Protein AF-M0PFP0-F1 (afdb_monomer_lite)

pLDDT: mean 84.19, std 12.71, range [34.53, 98.38]

Foldseek 3Di:
DDPLVQLLVQLQQPQDADPVFRHHFPDGSVQWDDPDPFKTWDWGAGPPPRFIWIWIWGDDPQKIKIWTHTPDDDPPDDIDIDMDGSLVSCCVRQPLNLVVVLLVVLVVLLVQLVVLLVQLVVLLVCCQPPNDDPCNVVSVVSNFVSLLSNLVSLVVSVVSCVVSVVNFDCDDQLVVLVVQLVLLSLQSPLQNLQCVVVVTAPWDWDWDQDPVPRDTRTATKGFLVVSQPADQPCVPDPPVHGNDHSCRRPVPPPDGMDGSSVSSVSNSVSSVSSSVSRVVVCCVPPVVSVVVSVVSNCPPPDD

Sequence (303 aa):
MDVELERLIDGLLTDIACPNCGNEFVIRANRLSKEDDNLYTTPHSCPGCEAEYEITVENDGQFVSYEANRFDEDEDHPSMFSSARKESLHRQTHPIRELVEGFAELNAALDILQENRERIHDACDIFRDEGLDDQGAEFDRRVNTDVHNYLASAYTFNQILQTIEPNIPTDGPVEEAKEEFEDEERVIMGLRVYAQHNLSLPFGYAQFIDENTARREMTLSVDLEEVNVIESDIDTYGPDGYREGADHHYEKVEGDTINIERRINLHYEAAKELVDAIGEHAEAEHGNELEDYRESVTYDTER

Radius of gyration: 28.26 Å; chains: 1; bounding box: 74×52×78 Å

Organism: NCBI:txid1230454

Structure (mmCIF, N/CA/C/O backbone):
data_AF-M0PFP0-F1
#
_entry.id   AF-M0PFP0-F1
#
loop_
_atom_site.group_PDB
_atom_site.id
_atom_site.type_symbol
_atom_site.label_atom_id
_atom_site.label_alt_id
_atom_site.label_comp_id
_atom_site.label_asym_id
_atom_site.label_entity_id
_atom_site.label_seq_id
_atom_site.pdbx_PDB_ins_code
_atom_site.Cartn_x
_atom_site.Cartn_y
_atom_site.Cartn_z
_atom_site.occupancy
_atom_site.B_iso_or_equiv
_atom_site.auth_seq_id
_atom_site.auth_comp_id
_atom_site.auth_asym_id
_atom_site.auth_atom_id
_atom_site.pdbx_PDB_model_num
ATOM 1 N N . MET A 1 1 ? -14.364 -6.716 34.298 1.00 84.38 1 MET A N 1
ATOM 2 C CA . MET A 1 1 ? -14.421 -6.914 32.844 1.00 84.38 1 MET A CA 1
ATOM 3 C C . MET A 1 1 ? -13.014 -7.304 32.430 1.00 84.38 1 MET A C 1
ATOM 5 O O . MET A 1 1 ? -12.089 -6.858 33.102 1.00 84.38 1 MET A O 1
ATOM 9 N N . ASP A 1 2 ? -12.836 -8.229 31.492 1.00 87.50 2 ASP A N 1
ATOM 10 C CA . ASP A 1 2 ? -11.500 -8.462 30.931 1.00 87.50 2 ASP A CA 1
ATOM 11 C C . ASP A 1 2 ? -11.198 -7.414 29.847 1.00 87.50 2 ASP A C 1
ATOM 13 O O . ASP A 1 2 ? -12.091 -6.696 29.397 1.00 87.50 2 ASP A O 1
ATOM 17 N N . VAL A 1 3 ? -9.919 -7.291 29.485 1.00 87.38 3 VAL A N 1
ATOM 18 C CA . VAL A 1 3 ? -9.422 -6.258 28.558 1.00 87.38 3 VAL A CA 1
ATOM 19 C C . VAL A 1 3 ? -10.038 -6.410 27.165 1.00 87.38 3 VAL A C 1
ATOM 21 O O . VAL A 1 3 ? -10.295 -5.420 26.484 1.00 87.38 3 VAL A O 1
ATOM 24 N N . GLU A 1 4 ? -10.296 -7.648 26.749 1.00 86.56 4 GLU A N 1
ATOM 25 C CA . GLU A 1 4 ? -10.906 -7.961 25.462 1.00 86.56 4 GLU A CA 1
ATOM 26 C C . GLU A 1 4 ? -12.345 -7.442 25.406 1.00 86.56 4 GLU A C 1
ATOM 28 O O . GLU A 1 4 ? -12.694 -6.685 24.503 1.00 86.56 4 GLU A O 1
ATOM 33 N N . LEU A 1 5 ? -13.162 -7.771 26.406 1.00 88.44 5 LEU A N 1
ATOM 34 C CA . LEU A 1 5 ? -14.539 -7.307 26.497 1.00 88.44 5 LEU A CA 1
ATOM 35 C C . LEU A 1 5 ? -14.621 -5.783 26.656 1.00 88.44 5 LEU A C 1
ATOM 37 O O . LEU A 1 5 ? -15.493 -5.171 26.045 1.00 88.44 5 LEU A O 1
ATOM 41 N N . GLU A 1 6 ? -13.705 -5.160 27.408 1.00 91.50 6 GLU A N 1
ATOM 42 C CA . GLU A 1 6 ? -13.601 -3.693 27.479 1.00 91.50 6 GLU A CA 1
ATOM 43 C C . GLU A 1 6 ? -13.393 -3.081 26.087 1.00 91.50 6 GLU A C 1
ATOM 45 O O . GLU A 1 6 ? -14.136 -2.181 25.698 1.00 91.50 6 GLU A O 1
ATOM 50 N N . ARG A 1 7 ? -12.454 -3.623 25.302 1.00 90.75 7 ARG A N 1
ATOM 51 C CA . ARG A 1 7 ? -12.160 -3.174 23.932 1.00 90.75 7 ARG A CA 1
ATOM 52 C C . ARG A 1 7 ? -13.362 -3.329 22.996 1.00 90.75 7 ARG A C 1
ATOM 54 O O . ARG A 1 7 ? -13.668 -2.411 22.238 1.00 90.75 7 ARG A O 1
ATOM 61 N N . LEU A 1 8 ? -14.057 -4.468 23.046 1.00 91.50 8 LEU A N 1
ATOM 62 C CA . LEU A 1 8 ? -15.239 -4.705 22.207 1.00 91.50 8 LEU A CA 1
ATOM 63 C C . LEU A 1 8 ? -16.380 -3.747 22.554 1.00 91.50 8 LEU A C 1
ATOM 65 O O . LEU A 1 8 ? -17.055 -3.248 21.656 1.00 91.50 8 LEU A O 1
ATOM 69 N N . ILE A 1 9 ? -16.590 -3.483 23.845 1.00 92.75 9 ILE A N 1
ATOM 70 C CA . ILE A 1 9 ? -17.614 -2.544 24.303 1.00 92.75 9 ILE A CA 1
ATOM 71 C C . ILE A 1 9 ? -17.248 -1.116 23.900 1.00 92.75 9 ILE A C 1
ATOM 73 O O . ILE A 1 9 ? -18.111 -0.413 23.390 1.00 92.75 9 ILE A O 1
ATOM 77 N N . ASP A 1 10 ? -15.992 -0.692 24.054 1.00 92.44 10 ASP A N 1
ATOM 78 C CA . ASP A 1 10 ? -15.549 0.624 23.576 1.00 92.44 10 ASP A CA 1
ATOM 79 C C . ASP A 1 10 ? -15.763 0.771 22.059 1.00 92.44 10 ASP A C 1
ATOM 81 O O . ASP A 1 10 ? -16.282 1.792 21.607 1.00 92.44 10 ASP A O 1
ATOM 85 N N . GLY A 1 11 ? -15.468 -0.269 21.272 1.00 90.19 11 GLY A N 1
ATOM 86 C CA . GLY A 1 11 ? -15.764 -0.291 19.836 1.00 90.19 11 GLY A CA 1
ATOM 87 C C . GLY A 1 11 ? -17.254 -0.196 19.516 1.00 90.19 11 GLY A C 1
ATOM 88 O O . GLY A 1 11 ? -17.653 0.572 18.647 1.00 90.19 11 GLY A O 1
ATOM 89 N N . LEU A 1 12 ? -18.094 -0.936 20.243 1.00 92.19 12 LEU A N 1
ATOM 90 C CA . LEU A 1 12 ? -19.549 -0.863 20.097 1.00 92.19 12 LEU A CA 1
ATOM 91 C C . LEU A 1 12 ? -20.090 0.530 20.452 1.00 92.19 12 LEU A C 1
ATOM 93 O O . LEU A 1 12 ? -21.086 0.967 19.874 1.00 92.19 12 LEU A O 1
ATOM 97 N N . LEU A 1 13 ? -19.450 1.194 21.418 1.00 90.50 13 LEU A N 1
ATOM 98 C CA . LEU A 1 13 ? -19.845 2.501 21.928 1.00 90.50 13 LEU A CA 1
ATOM 99 C C . LEU A 1 13 ? -19.200 3.687 21.191 1.00 90.50 13 LEU A C 1
ATOM 101 O O . LEU A 1 13 ? -19.426 4.839 21.567 1.00 90.50 13 LEU A O 1
ATOM 105 N N . THR A 1 14 ? -18.422 3.418 20.143 1.00 88.56 14 THR A N 1
ATOM 106 C CA . THR A 1 14 ? -17.780 4.447 19.319 1.00 88.56 14 THR A CA 1
ATOM 107 C C . THR A 1 14 ? -18.818 5.181 18.461 1.00 88.56 14 THR A C 1
ATOM 109 O O . THR A 1 14 ? -19.788 4.584 17.994 1.00 88.56 14 THR A O 1
ATOM 112 N N . ASP A 1 15 ? -18.630 6.492 18.278 1.00 84.00 15 ASP A N 1
ATOM 113 C CA . ASP A 1 15 ? -19.472 7.379 17.456 1.00 84.00 15 ASP A CA 1
ATOM 114 C C . ASP A 1 15 ? -20.965 7.418 17.836 1.00 84.00 15 ASP A C 1
ATOM 116 O O . ASP A 1 15 ? -21.837 7.776 17.036 1.00 84.00 15 ASP A O 1
ATOM 120 N N . ILE A 1 16 ? -21.293 7.078 19.082 1.00 87.56 16 ILE A N 1
ATOM 121 C CA . ILE A 1 16 ? -22.653 7.218 19.592 1.00 87.56 16 ILE A CA 1
ATOM 122 C C . ILE A 1 16 ? -22.991 8.704 19.742 1.00 87.56 16 ILE A C 1
ATOM 124 O O . ILE A 1 16 ? -22.219 9.470 20.309 1.00 87.56 16 ILE A O 1
ATOM 128 N N . ALA A 1 17 ? -24.186 9.118 19.316 1.00 88.19 17 ALA A N 1
ATOM 129 C CA . ALA A 1 17 ? -24.659 10.494 19.453 1.00 88.19 17 ALA A CA 1
ATOM 130 C C . ALA A 1 17 ? -26.011 10.583 20.168 1.00 88.19 17 ALA A C 1
ATOM 132 O O . ALA A 1 17 ? -26.906 9.767 19.958 1.00 88.19 17 ALA A O 1
ATOM 133 N N . CYS A 1 18 ? -26.186 11.630 20.973 1.00 86.44 18 CYS A N 1
ATOM 134 C CA . CYS A 1 18 ? -27.428 11.910 21.675 1.00 86.44 18 CYS A CA 1
ATOM 135 C C . CYS A 1 18 ? -28.585 12.132 20.686 1.00 86.44 18 CYS A C 1
ATOM 137 O O . CYS A 1 18 ? -28.511 13.065 19.883 1.00 86.44 18 CYS A O 1
ATOM 139 N N . PRO A 1 19 ? -29.710 11.407 20.789 1.00 81.75 19 PRO A N 1
ATOM 140 C CA . PRO A 1 19 ? -30.841 11.570 19.879 1.00 81.75 19 PRO A CA 1
ATOM 141 C C . PRO A 1 19 ? -31.535 12.926 20.048 1.00 81.75 19 PRO A C 1
ATOM 143 O O . PRO A 1 19 ? -32.202 13.398 19.132 1.00 81.75 19 PRO A O 1
ATOM 146 N N . ASN A 1 20 ? -31.376 13.571 21.209 1.00 82.88 20 ASN A N 1
ATOM 147 C CA . ASN A 1 20 ? -32.016 14.849 21.506 1.00 82.88 20 ASN A CA 1
ATOM 148 C C . ASN A 1 20 ? -31.265 16.055 20.912 1.00 82.88 20 ASN A C 1
ATOM 150 O O . ASN A 1 20 ? -31.892 16.997 20.435 1.00 82.88 20 ASN A O 1
ATOM 154 N N . CYS A 1 21 ? -29.928 16.062 20.954 1.00 86.88 21 CYS A N 1
ATOM 155 C CA . CYS A 1 21 ? -29.132 17.226 20.536 1.00 86.88 21 CYS A CA 1
ATOM 156 C C . CYS A 1 21 ? -28.018 16.930 19.525 1.00 86.88 21 CYS A C 1
ATOM 158 O O . CYS A 1 21 ? -27.358 17.864 19.079 1.00 86.88 21 CYS A O 1
ATOM 160 N N . GLY A 1 22 ? -27.798 15.664 19.164 1.00 85.75 22 GLY A N 1
ATOM 161 C CA . GLY A 1 22 ? -26.772 15.242 18.209 1.00 85.75 22 GLY A CA 1
ATOM 162 C C . GLY A 1 22 ? -25.335 15.296 18.732 1.00 85.75 22 GLY A C 1
ATOM 163 O O . GLY A 1 22 ? -24.424 14.958 17.987 1.00 85.75 22 GLY A O 1
ATOM 164 N N . ASN A 1 23 ? -25.110 15.703 19.987 1.00 88.94 23 ASN A N 1
ATOM 165 C CA . ASN A 1 23 ? -23.770 15.676 20.574 1.00 88.94 23 ASN A CA 1
ATOM 166 C C . ASN A 1 23 ? -23.319 14.243 20.855 1.00 88.94 23 ASN A C 1
ATOM 168 O O . ASN A 1 23 ? -24.093 13.437 21.368 1.00 88.94 23 ASN A O 1
ATOM 172 N N . GLU A 1 24 ? -22.047 13.977 20.585 1.00 88.31 24 GLU A N 1
ATOM 173 C CA . GLU A 1 24 ? -21.404 12.686 20.810 1.00 88.31 24 GLU A CA 1
ATOM 174 C C . GLU A 1 24 ? -21.426 12.271 22.294 1.00 88.31 24 GLU A C 1
ATOM 176 O O . GLU A 1 24 ? -21.224 13.085 23.205 1.00 88.31 24 GLU A O 1
ATOM 181 N N . PHE A 1 25 ? -21.689 10.990 22.534 1.00 85.69 25 PHE A N 1
ATOM 182 C CA . PHE A 1 25 ? -21.619 10.327 23.827 1.00 85.69 25 PHE A CA 1
ATOM 183 C C . PHE A 1 25 ? -20.242 9.701 23.998 1.00 85.69 25 PHE A C 1
ATOM 185 O O . PHE A 1 25 ? -19.930 8.669 23.419 1.00 85.69 25 PHE A O 1
ATOM 192 N N . VAL A 1 26 ? -19.430 10.295 24.869 1.00 83.62 26 VAL A N 1
ATOM 193 C CA . VAL A 1 26 ? -18.132 9.721 25.236 1.00 83.62 26 VAL A CA 1
ATOM 194 C C . VAL A 1 26 ? -18.326 8.793 26.434 1.00 83.62 26 VAL A C 1
ATOM 196 O O . VAL A 1 26 ? -18.147 9.186 27.596 1.00 83.62 26 VAL A O 1
ATOM 199 N N . ILE A 1 27 ? -18.730 7.558 26.149 1.00 86.69 27 ILE A N 1
ATOM 200 C CA . ILE A 1 27 ? -18.875 6.480 27.133 1.00 86.69 27 ILE A CA 1
ATOM 201 C C . ILE A 1 27 ? -17.658 5.561 27.009 1.00 86.69 27 ILE A C 1
ATOM 203 O O . ILE A 1 27 ? -17.186 5.297 25.913 1.00 86.69 27 ILE A O 1
ATOM 207 N N . ARG A 1 28 ? -17.118 5.111 28.146 1.00 87.56 28 ARG A N 1
ATOM 208 C CA . ARG A 1 28 ? -15.991 4.169 28.189 1.00 87.56 28 ARG A CA 1
ATOM 209 C C . ARG A 1 28 ? -16.398 2.922 28.953 1.00 87.56 28 ARG A C 1
ATOM 211 O O . ARG A 1 28 ? -16.992 3.051 30.027 1.00 87.56 28 ARG A O 1
ATOM 218 N N . ALA A 1 29 ? -16.023 1.752 28.454 1.00 89.50 29 ALA A N 1
ATOM 219 C CA . ALA A 1 29 ? -16.340 0.452 29.028 1.00 89.50 29 ALA A CA 1
ATOM 220 C C . ALA A 1 29 ? -15.889 0.345 30.491 1.00 89.50 29 ALA A C 1
ATOM 222 O O . ALA A 1 29 ? -16.628 -0.142 31.343 1.00 89.50 29 ALA A O 1
ATOM 223 N N . ASN A 1 30 ? -14.730 0.921 30.825 1.00 89.00 30 ASN A N 1
ATOM 224 C CA . ASN A 1 30 ? -14.197 0.931 32.191 1.00 89.00 30 ASN A CA 1
ATOM 225 C C . ASN A 1 30 ? -15.016 1.752 33.210 1.00 89.00 30 ASN A C 1
ATOM 227 O O . ASN A 1 30 ? -14.731 1.704 34.408 1.00 89.00 30 ASN A O 1
ATOM 231 N N . ARG A 1 31 ? -16.016 2.523 32.759 1.00 90.06 31 ARG A N 1
ATOM 232 C CA . ARG A 1 31 ? -16.976 3.234 33.621 1.00 90.06 31 ARG A CA 1
ATOM 233 C C . ARG A 1 31 ? -18.255 2.439 33.864 1.00 90.06 31 ARG A C 1
ATOM 235 O O . ARG A 1 31 ? -19.106 2.899 34.629 1.00 90.06 31 ARG A O 1
ATOM 242 N N . LEU A 1 32 ? -18.408 1.290 33.211 1.00 91.81 32 LEU A N 1
ATOM 243 C CA . LEU A 1 32 ? -19.542 0.408 33.419 1.00 91.81 32 LEU A CA 1
ATOM 244 C C . LEU A 1 32 ? -19.363 -0.393 34.712 1.00 91.81 32 LEU A C 1
ATOM 246 O O . LEU A 1 32 ? -18.306 -0.962 34.989 1.00 91.81 32 LEU A O 1
ATOM 250 N N . SER A 1 33 ? -20.426 -0.445 35.503 1.00 92.69 33 SER A N 1
ATOM 251 C CA . SER A 1 33 ? -20.533 -1.278 36.695 1.00 92.69 33 SER A CA 1
ATOM 252 C C . SER A 1 33 ? -21.128 -2.624 36.307 1.00 92.69 33 SER A C 1
ATOM 254 O O . SER A 1 33 ? -22.055 -2.685 35.507 1.00 92.69 33 SER A O 1
ATOM 256 N N . LYS A 1 34 ? -20.578 -3.721 36.838 1.00 93.00 34 LYS A N 1
ATOM 257 C CA . LYS A 1 34 ? -21.131 -5.062 36.609 1.00 93.00 34 LYS A CA 1
ATOM 258 C C . LYS A 1 34 ? -22.348 -5.263 37.514 1.00 93.00 34 LYS A C 1
ATOM 260 O O . LYS A 1 34 ? -22.179 -5.282 38.732 1.00 93.00 34 LYS A O 1
ATOM 265 N N . GLU A 1 35 ? -23.516 -5.466 36.916 1.00 91.12 35 GLU A N 1
ATOM 266 C CA . GLU A 1 35 ? -24.768 -5.760 37.626 1.00 91.12 35 GLU A CA 1
ATOM 267 C C . GLU A 1 35 ? -25.054 -7.271 37.657 1.00 91.12 35 GLU A C 1
ATOM 269 O O . GLU A 1 35 ? -25.430 -7.810 38.697 1.00 91.12 35 GLU A O 1
ATOM 274 N N . ASP A 1 36 ? -24.794 -7.976 36.548 1.00 90.19 36 ASP A N 1
ATOM 275 C CA . ASP A 1 36 ? -24.920 -9.439 36.428 1.00 90.19 36 ASP A CA 1
ATOM 276 C C . ASP A 1 36 ? -23.773 -10.021 35.576 1.00 90.19 36 ASP A C 1
ATOM 278 O O . ASP A 1 36 ? -22.930 -9.286 35.057 1.00 90.19 36 ASP A O 1
ATOM 282 N N . ASP A 1 37 ? -23.700 -11.346 35.433 1.00 83.56 37 ASP A N 1
ATOM 283 C CA . ASP A 1 37 ? -22.616 -12.057 34.750 1.00 83.56 37 ASP A CA 1
ATOM 284 C C . ASP A 1 37 ? -22.370 -11.600 33.311 1.00 83.56 37 ASP A C 1
ATOM 286 O O . ASP A 1 37 ? -21.216 -11.612 32.884 1.00 83.56 37 ASP A O 1
ATOM 290 N N . ASN A 1 38 ? -23.396 -11.073 32.642 1.00 90.38 38 ASN A N 1
ATOM 291 C CA . ASN A 1 38 ? -23.324 -10.542 31.282 1.00 90.38 38 ASN A CA 1
ATOM 292 C C . ASN A 1 38 ? -23.940 -9.141 31.136 1.00 90.38 38 ASN A C 1
ATOM 294 O O . ASN A 1 38 ? -24.179 -8.711 30.011 1.00 90.38 38 ASN A O 1
ATOM 298 N N . LEU A 1 39 ? -24.222 -8.448 32.244 1.00 93.00 39 LEU A N 1
ATOM 299 C CA . LEU A 1 39 ? -24.937 -7.172 32.242 1.00 93.00 39 LEU A CA 1
ATOM 300 C C . LEU A 1 39 ? -24.110 -6.094 32.935 1.00 93.00 39 LEU A C 1
ATOM 302 O O . LEU A 1 39 ? -23.713 -6.245 34.097 1.00 93.00 39 LEU A O 1
ATOM 306 N N . TYR A 1 40 ? -23.893 -4.992 32.228 1.00 94.69 40 TYR A N 1
ATOM 307 C CA . TYR A 1 40 ? -23.131 -3.856 32.718 1.00 94.69 40 TYR A CA 1
ATOM 308 C C . TYR A 1 40 ? -23.911 -2.562 32.541 1.00 94.69 40 TYR A C 1
ATOM 310 O O . TYR A 1 40 ? -24.557 -2.375 31.515 1.00 94.69 40 TYR A O 1
ATOM 318 N N . THR A 1 41 ? -23.837 -1.656 33.512 1.00 93.38 41 THR A N 1
ATOM 319 C CA . THR A 1 41 ? -24.598 -0.403 33.468 1.00 93.38 41 THR A CA 1
ATOM 320 C C . THR A 1 41 ? -23.766 0.805 33.877 1.00 93.38 41 THR A C 1
ATOM 322 O O . THR A 1 41 ? -22.798 0.702 34.635 1.00 93.38 41 THR A O 1
ATOM 325 N N . THR A 1 42 ? -24.114 1.988 33.375 1.00 93.00 42 THR A N 1
ATOM 326 C CA . THR A 1 42 ? -23.592 3.249 33.912 1.00 93.00 42 THR A CA 1
ATOM 327 C C . THR A 1 42 ? -24.575 4.392 33.677 1.00 93.00 42 THR A C 1
ATOM 329 O O . THR A 1 42 ? -25.150 4.486 32.589 1.00 93.00 42 THR A O 1
ATOM 332 N N . PRO A 1 43 ? -24.773 5.293 34.654 1.00 91.44 43 PRO A N 1
ATOM 333 C CA . PRO A 1 43 ? -25.475 6.539 34.400 1.00 91.44 43 PRO A CA 1
ATOM 334 C C . PRO A 1 43 ? -24.594 7.473 33.555 1.00 91.44 43 PRO A C 1
ATOM 336 O O . PRO A 1 43 ? -23.401 7.649 33.815 1.00 91.44 43 PRO A O 1
ATOM 339 N N . HIS A 1 44 ? -25.189 8.117 32.559 1.00 89.12 44 HIS A N 1
ATOM 340 C CA . HIS A 1 44 ? -24.525 9.044 31.653 1.00 89.12 44 HIS A CA 1
ATOM 341 C C . HIS A 1 44 ? -25.383 10.291 31.435 1.00 89.12 44 HIS A C 1
ATOM 343 O O . HIS A 1 44 ? -26.540 10.198 31.043 1.00 89.12 44 HIS A O 1
ATOM 349 N N . SER A 1 45 ? -24.812 11.475 31.655 1.00 89.12 45 SER A N 1
ATOM 350 C CA . SER A 1 45 ? -25.476 12.743 31.336 1.00 89.12 45 SER A CA 1
ATOM 351 C C . SER A 1 45 ? -24.926 13.297 30.026 1.00 89.12 45 SER A C 1
ATOM 353 O O . SER A 1 45 ? -23.710 13.410 29.852 1.00 89.12 45 SER A O 1
ATOM 355 N N . CYS A 1 46 ? -25.823 13.637 29.100 1.00 87.69 46 CYS A N 1
ATOM 356 C CA . CYS A 1 46 ? -25.451 14.209 27.816 1.00 87.69 46 CYS A CA 1
ATOM 357 C C . CYS A 1 46 ? -24.768 15.574 28.012 1.00 87.69 46 CYS A C 1
ATOM 359 O O . CYS A 1 46 ? -25.395 16.494 28.542 1.00 87.69 46 CYS A O 1
ATOM 361 N N . PRO A 1 47 ? -23.553 15.793 27.479 1.00 87.94 47 PRO A N 1
ATOM 362 C CA . PRO A 1 47 ? -22.845 17.064 27.649 1.00 87.94 47 PRO A CA 1
ATOM 363 C C . PRO A 1 47 ? -23.513 18.250 26.931 1.00 87.94 47 PRO A C 1
ATOM 365 O O . PRO A 1 47 ? -23.184 19.398 27.211 1.00 87.94 47 PRO A O 1
ATOM 368 N N . GLY A 1 48 ? -24.415 17.996 25.975 1.00 88.31 48 GLY A N 1
ATOM 369 C CA . GLY A 1 48 ? -25.093 19.040 25.200 1.00 88.31 48 GLY A CA 1
ATOM 370 C C . GLY A 1 48 ? -26.443 19.486 25.743 1.00 88.31 48 GLY A C 1
ATOM 371 O O . GLY A 1 48 ? -26.772 20.665 25.663 1.00 88.31 48 GLY A O 1
ATOM 372 N N . CYS A 1 49 ? -27.248 18.542 26.230 1.00 88.06 49 CYS A N 1
ATOM 373 C CA . CYS A 1 49 ? -28.620 18.813 26.665 1.00 88.06 49 CYS A CA 1
ATOM 374 C C . CYS A 1 49 ? -28.899 18.412 28.114 1.00 88.06 49 CYS A C 1
ATOM 376 O O . CYS A 1 49 ? -30.046 18.509 28.537 1.00 88.06 49 CYS A O 1
ATOM 378 N N . GLU A 1 50 ? -27.880 17.939 28.841 1.00 87.38 50 GLU A N 1
ATOM 379 C CA . GLU A 1 50 ? -27.936 17.498 30.244 1.00 87.38 50 GLU A CA 1
ATOM 380 C C . GLU A 1 50 ? -28.902 16.334 30.520 1.00 87.38 50 GLU A C 1
ATOM 382 O O . GLU A 1 50 ? -28.981 15.864 31.650 1.00 87.38 50 GLU A O 1
ATOM 387 N N . ALA A 1 51 ? -29.588 15.812 29.495 1.00 85.62 51 ALA A N 1
ATOM 388 C CA . ALA A 1 51 ? -30.456 14.650 29.617 1.00 85.62 51 ALA A CA 1
ATOM 389 C C . ALA A 1 51 ? -29.676 13.448 30.165 1.00 85.62 51 ALA A C 1
ATOM 391 O O . ALA A 1 51 ? -28.581 13.140 29.683 1.00 85.62 51 ALA A O 1
ATOM 392 N N . GLU A 1 52 ? -30.255 12.785 31.160 1.00 89.00 52 GLU A N 1
ATOM 393 C CA . GLU A 1 52 ? -29.649 11.649 31.845 1.00 89.00 52 GLU A CA 1
ATOM 394 C C . GLU A 1 52 ? -30.140 10.326 31.242 1.00 89.00 52 GLU A C 1
ATOM 396 O O . GLU A 1 52 ? -31.337 10.130 31.022 1.00 89.00 52 GLU A O 1
ATOM 401 N N . TYR A 1 53 ? -29.203 9.415 30.999 1.00 88.12 53 TYR A N 1
ATOM 402 C CA . TYR A 1 53 ? -29.416 8.090 30.429 1.00 88.12 53 TYR A CA 1
ATOM 403 C C . TYR A 1 53 ? -28.785 7.025 31.325 1.00 88.12 53 TYR A C 1
ATOM 405 O O . TYR A 1 53 ? -27.684 7.210 31.837 1.00 88.12 53 TYR A O 1
ATOM 413 N N . GLU A 1 54 ? -29.448 5.891 31.476 1.00 90.81 54 GLU A N 1
ATOM 414 C CA . GLU A 1 54 ? -28.856 4.632 31.889 1.00 90.81 54 GLU A CA 1
ATOM 415 C C . GLU A 1 54 ? -28.358 3.911 30.639 1.00 90.81 54 GLU A C 1
ATOM 417 O O . GLU A 1 54 ? -29.136 3.544 29.759 1.00 90.81 54 GLU A O 1
ATOM 422 N N . ILE A 1 55 ? -27.042 3.757 30.536 1.00 90.75 55 ILE A N 1
ATOM 423 C CA . ILE A 1 55 ? -26.428 2.950 29.489 1.00 90.75 55 ILE A CA 1
ATOM 424 C C . ILE A 1 55 ? -26.344 1.531 30.015 1.00 90.75 55 ILE A C 1
ATOM 426 O O . ILE A 1 55 ? -25.692 1.297 31.031 1.00 90.75 55 ILE A O 1
ATOM 430 N N . THR A 1 56 ? -26.962 0.602 29.307 1.00 92.81 56 THR A N 1
ATOM 431 C CA . THR A 1 56 ? -26.939 -0.826 29.591 1.00 92.81 56 THR A CA 1
ATOM 432 C C . THR A 1 56 ? -26.170 -1.524 28.485 1.00 92.81 56 THR A C 1
ATOM 434 O O . THR A 1 56 ? -26.393 -1.256 27.311 1.00 92.81 56 THR A O 1
ATOM 437 N N . VAL A 1 57 ? -25.253 -2.414 28.846 1.00 93.69 57 VAL A N 1
ATOM 438 C CA . VAL A 1 57 ? -24.484 -3.233 27.913 1.00 93.69 57 VAL A CA 1
ATOM 439 C C . VAL A 1 57 ? -24.680 -4.696 28.270 1.00 93.69 57 VAL A C 1
ATOM 441 O O . VAL A 1 57 ? -24.404 -5.112 29.397 1.00 93.69 57 VAL A O 1
ATOM 444 N N . GLU A 1 58 ? -25.132 -5.469 27.292 1.00 94.38 58 GLU A N 1
ATOM 445 C CA . GLU A 1 58 ? -25.344 -6.907 27.394 1.00 94.38 58 GLU A CA 1
ATOM 446 C C . GLU A 1 58 ? -24.311 -7.666 26.563 1.00 94.38 58 GLU A C 1
ATOM 448 O O . GLU A 1 58 ? -24.043 -7.345 25.404 1.00 94.38 58 GLU A O 1
ATOM 453 N N . ASN A 1 59 ? -23.727 -8.692 27.176 1.00 91.50 59 ASN A N 1
ATOM 454 C CA . ASN A 1 59 ? -22.727 -9.569 26.584 1.00 91.50 59 ASN A CA 1
ATOM 455 C C . ASN A 1 59 ? -23.312 -10.974 26.363 1.00 91.50 59 ASN A C 1
ATOM 457 O O . ASN A 1 59 ? -23.102 -11.884 27.167 1.00 91.50 59 ASN A O 1
ATOM 461 N N . ASP A 1 60 ? -24.051 -11.161 25.273 1.00 87.06 60 ASP A N 1
ATOM 462 C CA . ASP A 1 60 ? -24.726 -12.424 24.957 1.00 87.06 60 ASP A CA 1
ATOM 463 C C . ASP A 1 60 ? -23.854 -13.343 24.094 1.00 87.06 60 ASP A C 1
ATOM 465 O O . ASP A 1 60 ? -24.100 -13.545 22.903 1.00 87.06 60 ASP A O 1
ATOM 469 N N . GLY A 1 61 ? -22.788 -13.884 24.693 1.00 83.38 61 GLY A N 1
ATOM 470 C CA . GLY A 1 61 ? -21.950 -14.923 24.089 1.00 83.38 61 GLY A CA 1
ATOM 471 C C . GLY A 1 61 ? -21.258 -14.484 22.793 1.00 83.38 61 GLY A C 1
ATOM 472 O O . GLY A 1 61 ? -20.095 -14.095 22.833 1.00 83.38 61 GLY A O 1
ATOM 473 N N . GLN A 1 62 ? -21.960 -14.560 21.659 1.00 86.69 62 GLN A N 1
ATOM 474 C CA . GLN A 1 62 ? -21.514 -14.144 20.321 1.00 86.69 62 GLN A CA 1
ATOM 475 C C . GLN A 1 62 ? -21.766 -12.657 20.016 1.00 86.69 62 GLN A C 1
ATOM 477 O O . GLN A 1 62 ? -21.166 -12.114 19.083 1.00 86.69 62 GLN A O 1
ATOM 482 N N . PHE A 1 63 ? -22.640 -11.993 20.773 1.00 90.88 63 PHE A N 1
ATOM 483 C CA . PHE A 1 63 ? -23.028 -10.604 20.541 1.00 90.88 63 PHE A CA 1
ATOM 484 C C . PHE A 1 63 ? -22.688 -9.722 21.736 1.00 90.88 63 PHE A C 1
ATOM 486 O O . PHE A 1 63 ? -22.663 -10.173 22.880 1.00 90.88 63 PHE A O 1
ATOM 493 N N . VAL A 1 64 ? -22.446 -8.447 21.447 1.00 92.94 64 VAL A N 1
ATOM 494 C CA . VAL A 1 64 ? -22.479 -7.379 22.443 1.00 92.94 64 VAL A CA 1
ATOM 495 C C . VAL A 1 64 ? -23.498 -6.361 21.957 1.00 92.94 64 VAL A C 1
ATOM 497 O O . VAL A 1 64 ? -23.483 -5.970 20.785 1.00 92.94 64 VAL A O 1
ATOM 500 N N . SER A 1 65 ? -24.398 -5.959 22.841 1.00 94.00 65 SER A N 1
ATOM 501 C CA . SER A 1 65 ? -25.393 -4.929 22.571 1.00 94.00 65 SER A CA 1
ATOM 502 C C . SER A 1 65 ? -25.361 -3.857 23.637 1.00 94.00 65 SER A C 1
ATOM 504 O O . SER A 1 65 ? -25.052 -4.137 24.792 1.00 94.00 65 SER A O 1
ATOM 506 N N . TYR A 1 66 ? -25.699 -2.635 23.246 1.00 93.25 66 TYR A N 1
ATOM 507 C CA . TYR A 1 66 ? -25.960 -1.561 24.182 1.00 93.25 66 TYR A CA 1
ATOM 508 C C . TYR A 1 66 ? -27.369 -1.022 23.981 1.00 93.25 66 TYR A C 1
ATOM 510 O O . TYR A 1 66 ? -27.891 -1.001 22.864 1.00 93.25 66 TYR A O 1
ATOM 518 N N . GLU A 1 67 ? -27.938 -0.536 25.072 1.00 91.38 67 GLU A N 1
ATOM 519 C CA . GLU A 1 67 ? -29.147 0.262 25.093 1.00 91.38 67 GLU A CA 1
ATOM 520 C C . GLU A 1 67 ? -28.899 1.521 25.932 1.00 91.38 67 GLU A C 1
ATOM 522 O O . GLU A 1 67 ? -28.214 1.465 26.952 1.00 91.38 67 GLU A O 1
ATOM 527 N N . ALA A 1 68 ? -29.411 2.672 25.497 1.00 88.38 68 ALA A N 1
ATOM 528 C CA . ALA A 1 68 ? -29.406 3.898 26.292 1.00 88.38 68 ALA A CA 1
ATOM 529 C C . ALA A 1 68 ? -30.845 4.295 26.630 1.00 88.38 68 ALA A C 1
ATOM 531 O O . ALA A 1 68 ? -31.588 4.781 25.772 1.00 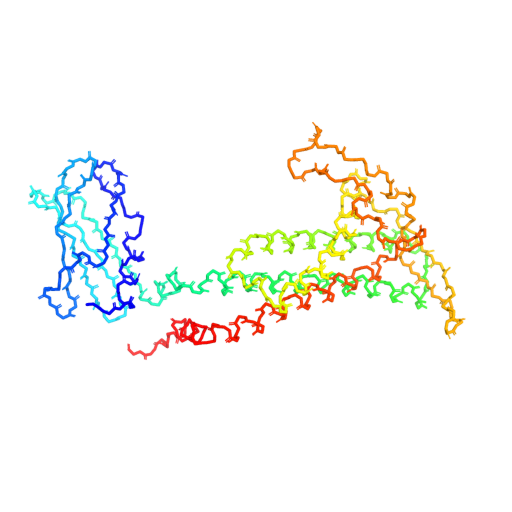88.38 68 ALA A O 1
ATOM 532 N N . ASN A 1 69 ? -31.213 4.113 27.895 1.00 86.00 69 ASN A N 1
ATOM 533 C CA . ASN A 1 69 ? -32.549 4.363 28.418 1.00 86.00 69 ASN A CA 1
ATOM 534 C C . ASN A 1 69 ? -32.566 5.685 29.186 1.00 86.00 69 ASN A C 1
ATOM 536 O O . ASN A 1 69 ? -31.784 5.881 30.105 1.00 86.00 69 ASN A O 1
ATOM 540 N N . ARG A 1 70 ? -33.428 6.633 28.821 1.00 82.06 70 ARG A N 1
ATOM 541 C CA . ARG A 1 70 ? -33.488 7.936 29.504 1.00 82.06 70 ARG A CA 1
ATOM 542 C C . ARG A 1 70 ? -34.158 7.806 30.883 1.00 82.06 70 ARG A C 1
ATOM 544 O O . ARG A 1 70 ? -35.181 7.139 30.987 1.00 82.06 70 ARG A O 1
ATOM 551 N N . PHE A 1 71 ? -33.634 8.483 31.911 1.00 77.31 71 PHE A N 1
ATOM 552 C CA . PHE A 1 71 ? -34.192 8.440 33.278 1.00 77.31 71 PHE A CA 1
ATOM 553 C C . PHE A 1 71 ? -35.521 9.204 33.442 1.00 77.31 71 PHE A C 1
ATOM 555 O O . PHE A 1 71 ? -36.337 8.841 34.288 1.00 77.31 71 PHE A O 1
ATOM 562 N N . ASP A 1 72 ? -35.744 10.253 32.644 1.00 66.50 72 ASP A N 1
ATOM 563 C CA . ASP A 1 72 ? -36.967 11.063 32.679 1.00 66.50 72 ASP A CA 1
ATOM 564 C C . ASP A 1 72 ? -38.000 10.491 31.689 1.00 66.50 72 ASP A C 1
ATOM 566 O O . ASP A 1 72 ? -37.896 10.706 30.480 1.00 66.50 72 ASP A O 1
ATOM 570 N N . GLU A 1 73 ? -38.958 9.726 32.209 1.00 59.78 73 GLU A N 1
ATOM 571 C CA . GLU A 1 73 ? -39.987 8.962 31.485 1.00 59.78 73 GLU A CA 1
ATOM 572 C C . GLU A 1 73 ? -40.836 9.769 30.469 1.00 59.78 73 GLU A C 1
ATOM 574 O O . GLU A 1 73 ? -41.379 10.821 30.800 1.00 59.78 73 GLU A O 1
ATOM 579 N N . ASP A 1 74 ? -41.008 9.204 29.265 1.00 52.09 74 ASP A N 1
ATOM 580 C CA . ASP A 1 74 ? -42.239 9.128 28.447 1.00 52.09 74 ASP A CA 1
ATOM 581 C C . ASP A 1 74 ? -41.973 8.080 27.329 1.00 52.09 74 ASP A C 1
ATOM 583 O O . ASP A 1 74 ? -40.911 8.105 26.703 1.00 52.09 74 ASP A O 1
ATOM 587 N N . GLU A 1 75 ? -42.906 7.144 27.075 1.00 52.16 75 GLU A N 1
ATOM 588 C CA . GLU A 1 75 ? -42.769 5.973 26.159 1.00 52.16 75 GLU A CA 1
ATOM 589 C C . GLU A 1 75 ? -42.450 6.314 24.677 1.00 52.16 75 GLU A C 1
ATOM 591 O O . GLU A 1 75 ? -42.221 5.414 23.872 1.00 52.16 75 GLU A O 1
ATOM 596 N N . ASP A 1 76 ? -42.415 7.597 24.305 1.00 56.16 76 ASP A N 1
ATOM 597 C CA . ASP A 1 76 ? -42.290 8.088 22.922 1.00 56.16 76 ASP A CA 1
ATOM 598 C C . ASP A 1 76 ? -40.884 8.612 22.556 1.00 56.16 76 ASP A C 1
ATOM 600 O O . ASP A 1 76 ? -40.686 9.223 21.498 1.00 56.16 76 ASP A O 1
ATOM 604 N N . HIS A 1 77 ? -39.879 8.404 23.407 1.00 58.38 77 HIS A N 1
ATOM 605 C CA . HIS A 1 77 ? -38.500 8.761 23.075 1.00 58.38 77 HIS A CA 1
ATOM 606 C C . HIS A 1 77 ? -37.784 7.616 22.344 1.00 58.38 77 HIS A C 1
ATOM 608 O O . HIS A 1 77 ? -37.867 6.470 22.781 1.00 58.38 77 HIS A O 1
ATOM 614 N N . PRO A 1 78 ? -37.069 7.892 21.233 1.00 62.88 78 PRO A N 1
ATOM 615 C CA . PRO A 1 78 ? -36.329 6.855 20.525 1.00 62.88 78 PRO A CA 1
ATOM 616 C C . PRO A 1 78 ? -35.246 6.284 21.446 1.00 62.88 78 PRO A C 1
ATOM 618 O O . PRO A 1 78 ? -34.316 7.002 21.822 1.00 62.88 78 PRO A O 1
ATOM 621 N N . SER A 1 79 ? -35.375 5.005 21.809 1.00 67.06 79 SER A N 1
ATOM 622 C CA . SER A 1 79 ? -34.310 4.279 22.492 1.00 67.06 79 SER A CA 1
ATOM 623 C C . SER A 1 79 ? -33.122 4.140 21.546 1.00 67.06 79 SER A C 1
ATOM 625 O O . SER A 1 79 ? -33.271 3.912 20.340 1.00 67.06 79 SER A O 1
ATOM 627 N N . MET A 1 80 ? -31.921 4.342 22.082 1.00 81.81 80 MET A N 1
ATOM 628 C CA . MET A 1 80 ? -30.704 4.086 21.325 1.00 81.81 80 MET A CA 1
ATOM 629 C C . MET A 1 80 ? -30.331 2.642 21.568 1.00 81.81 80 MET A C 1
ATOM 631 O O . MET A 1 80 ? -30.124 2.254 22.713 1.00 81.81 80 MET A O 1
ATOM 635 N N . PHE A 1 81 ? -30.244 1.872 20.498 1.00 88.38 81 PHE A N 1
ATOM 636 C CA . PHE A 1 81 ? -29.855 0.479 20.562 1.00 88.38 81 PHE A CA 1
ATOM 637 C C . PHE A 1 81 ? -28.870 0.184 19.441 1.00 88.38 81 PHE A C 1
ATOM 639 O O . PHE A 1 81 ? -29.102 0.550 18.286 1.00 88.38 81 PHE A O 1
ATOM 646 N N . SER A 1 82 ? -27.793 -0.516 19.776 1.00 89.06 82 SER A N 1
ATOM 647 C CA . SER A 1 82 ? -26.934 -1.156 18.787 1.00 89.06 82 SER A CA 1
ATOM 648 C C . SER A 1 82 ? -26.540 -2.531 19.278 1.00 89.06 82 SER A C 1
ATOM 650 O O . SER A 1 82 ? -26.312 -2.744 20.466 1.00 89.06 82 SER A O 1
ATOM 652 N N . SER A 1 83 ? -26.412 -3.457 18.341 1.00 91.88 83 SER A N 1
ATOM 653 C CA . SER A 1 83 ? -25.873 -4.784 18.588 1.00 91.88 83 SER A CA 1
ATOM 654 C C . SER A 1 83 ? -24.878 -5.115 17.498 1.00 91.88 83 SER A C 1
ATOM 656 O O . SER A 1 83 ? -25.189 -4.946 16.315 1.00 91.88 83 SER A O 1
ATOM 658 N N . ALA A 1 84 ? -23.732 -5.662 17.873 1.00 91.12 84 ALA A N 1
ATOM 659 C CA . ALA A 1 84 ? -22.755 -6.155 16.922 1.00 91.12 84 ALA A CA 1
ATOM 660 C C . ALA A 1 84 ? -22.278 -7.553 17.312 1.00 91.12 84 ALA A C 1
ATOM 662 O O . ALA A 1 84 ? -22.250 -7.938 18.484 1.00 91.12 84 ALA A O 1
ATOM 663 N N . ARG A 1 85 ? -21.900 -8.330 16.294 1.00 90.19 85 ARG A N 1
ATOM 664 C CA . ARG A 1 85 ? -21.188 -9.590 16.507 1.00 90.19 85 ARG A CA 1
ATOM 665 C C . ARG A 1 85 ? -19.816 -9.281 17.082 1.00 90.19 85 ARG A C 1
ATOM 667 O O . ARG A 1 85 ? -19.123 -8.417 16.541 1.00 90.19 85 ARG A O 1
ATOM 674 N N . LYS A 1 86 ? -19.400 -10.039 18.097 1.00 87.88 86 LYS A N 1
ATOM 675 C CA . LYS A 1 86 ? -18.057 -9.920 18.673 1.00 87.88 86 LYS A CA 1
ATOM 676 C C . LYS A 1 86 ? -16.982 -10.042 17.616 1.00 87.88 86 LYS A C 1
ATOM 678 O O . LYS A 1 86 ? -16.113 -9.195 17.580 1.00 87.88 86 LYS A O 1
ATOM 683 N N . GLU A 1 87 ? -17.087 -11.012 16.712 1.00 84.62 87 GLU A N 1
ATOM 684 C CA . GLU A 1 87 ? -16.153 -11.187 15.590 1.00 84.62 87 GLU A CA 1
ATOM 685 C C . GLU A 1 87 ? -15.947 -9.888 14.786 1.00 84.62 87 GLU A C 1
ATOM 687 O O . GLU A 1 87 ? -14.820 -9.489 14.509 1.00 84.62 87 GLU A O 1
ATOM 692 N N . SER A 1 88 ? -17.032 -9.182 14.449 1.00 87.38 88 SER A N 1
ATOM 693 C CA . SER A 1 88 ? -16.939 -7.919 13.707 1.00 87.38 88 SER A CA 1
ATOM 694 C C . SER A 1 88 ? -16.239 -6.839 14.527 1.00 87.38 88 SER A C 1
ATOM 696 O O . SER A 1 88 ? -15.406 -6.110 13.995 1.00 87.38 88 SER A O 1
ATOM 698 N N . LEU A 1 89 ? -16.570 -6.737 15.816 1.00 88.50 89 LEU A N 1
ATOM 699 C CA . LEU A 1 89 ? -15.938 -5.785 16.726 1.00 88.50 89 LEU A CA 1
ATOM 700 C C . LEU A 1 89 ? -14.465 -6.137 16.967 1.00 88.50 89 LEU A C 1
ATOM 702 O O . LEU A 1 89 ? -13.639 -5.235 17.000 1.00 88.50 89 LEU A O 1
ATOM 706 N N . HIS A 1 90 ? -14.112 -7.420 17.066 1.00 86.75 90 HIS A N 1
ATOM 707 C CA . HIS A 1 90 ? -12.732 -7.893 17.165 1.00 86.75 90 HIS A CA 1
ATOM 708 C C . HIS A 1 90 ? -11.922 -7.384 15.991 1.00 86.75 90 HIS A C 1
ATOM 710 O O . HIS A 1 90 ? -10.942 -6.683 16.205 1.00 86.75 90 HIS A O 1
ATOM 716 N N . ARG A 1 91 ? -12.386 -7.647 14.764 1.00 83.62 91 ARG A N 1
ATOM 717 C CA . ARG A 1 91 ? -11.709 -7.166 13.557 1.00 83.62 91 ARG A CA 1
ATOM 718 C C . ARG A 1 91 ? -11.532 -5.655 13.566 1.00 83.62 91 ARG A C 1
ATOM 720 O O . ARG A 1 91 ? -10.442 -5.190 13.277 1.00 83.62 91 ARG A O 1
ATOM 727 N N . GLN A 1 92 ? -12.576 -4.904 13.921 1.00 85.88 92 GLN A N 1
ATOM 728 C CA . GLN A 1 92 ? -12.574 -3.437 13.885 1.00 85.88 92 GLN A CA 1
ATOM 729 C C . GLN A 1 92 ? -11.728 -2.786 14.983 1.00 85.88 92 GLN A C 1
ATOM 731 O O . GLN A 1 92 ? -11.196 -1.702 14.772 1.00 85.88 92 GLN A O 1
ATOM 736 N N . THR A 1 93 ? -11.630 -3.417 16.150 1.00 88.06 93 THR A N 1
ATOM 737 C CA . THR A 1 93 ? -10.993 -2.823 17.335 1.00 88.06 93 THR A CA 1
ATOM 738 C C . THR A 1 93 ? -9.617 -3.397 17.632 1.00 88.06 93 THR A C 1
ATOM 740 O O . THR A 1 93 ? -8.957 -2.928 18.559 1.00 88.06 93 THR A O 1
ATOM 743 N N . HIS A 1 94 ? -9.174 -4.420 16.895 1.00 88.31 94 HIS A N 1
ATOM 744 C CA . HIS A 1 94 ? -7.903 -5.065 17.180 1.00 88.31 94 HIS A CA 1
ATOM 745 C C . HIS A 1 94 ? -6.733 -4.073 17.049 1.00 88.31 94 HIS A C 1
ATOM 747 O O . HIS A 1 94 ? -6.637 -3.411 16.016 1.00 88.31 94 HIS A O 1
ATOM 753 N N . PRO A 1 95 ? -5.805 -4.007 18.025 1.00 86.38 95 PRO A N 1
ATOM 754 C CA . PRO A 1 95 ? -4.657 -3.101 17.991 1.00 86.38 95 PRO A CA 1
ATOM 755 C C . PRO A 1 95 ? -3.824 -3.220 16.715 1.00 86.38 95 PRO A C 1
ATOM 757 O O . PRO A 1 95 ? -3.353 -2.220 16.194 1.00 86.38 95 PRO A O 1
ATOM 760 N N . ILE A 1 96 ? -3.696 -4.441 16.188 1.00 89.81 96 ILE A N 1
ATOM 761 C CA . ILE A 1 96 ? -2.910 -4.731 14.982 1.00 89.81 96 ILE A CA 1
ATOM 762 C C . ILE A 1 96 ? -3.692 -4.628 13.666 1.00 89.81 96 ILE A C 1
ATOM 764 O O . ILE A 1 96 ? -3.142 -4.923 12.610 1.00 89.81 96 ILE A O 1
ATOM 768 N N . ARG A 1 97 ? -4.976 -4.235 13.701 1.00 89.50 97 ARG A N 1
ATOM 769 C CA . ARG A 1 97 ? -5.825 -4.177 12.498 1.00 89.50 97 ARG A CA 1
ATOM 770 C C . ARG A 1 97 ? -5.183 -3.326 11.410 1.00 89.50 97 ARG A C 1
ATOM 772 O O . ARG A 1 97 ? -5.100 -3.773 10.275 1.00 89.50 97 ARG A O 1
ATOM 779 N N . GLU A 1 98 ? -4.742 -2.120 11.761 1.00 90.94 98 GLU A N 1
ATOM 780 C CA . GLU A 1 98 ? -4.199 -1.177 10.779 1.00 90.94 98 GLU A CA 1
ATOM 781 C C . GLU A 1 98 ? -2.906 -1.697 10.139 1.00 90.94 98 GLU A C 1
ATOM 783 O O . GLU A 1 98 ? -2.722 -1.527 8.937 1.00 90.94 98 GLU A O 1
ATOM 788 N N . LEU A 1 99 ? -2.068 -2.412 10.901 1.00 91.25 99 LEU A N 1
ATOM 789 C CA . LEU A 1 99 ? -0.899 -3.113 10.365 1.00 91.25 99 LEU A CA 1
ATOM 790 C C . LEU A 1 99 ? -1.315 -4.228 9.396 1.00 91.25 99 LEU A C 1
ATOM 792 O O . LEU A 1 99 ? -0.786 -4.305 8.294 1.00 91.25 99 LEU A O 1
ATOM 796 N N . VAL A 1 100 ? -2.266 -5.088 9.780 1.00 91.19 100 VAL A N 1
ATOM 797 C CA . VAL A 1 100 ? -2.688 -6.232 8.949 1.00 91.19 100 VAL A CA 1
ATOM 798 C C . VAL A 1 100 ? -3.370 -5.776 7.660 1.00 91.19 100 VAL A C 1
ATOM 800 O O . VAL A 1 100 ? -3.038 -6.269 6.583 1.00 91.19 100 VAL A O 1
ATOM 803 N N . GLU A 1 101 ? -4.324 -4.850 7.758 1.00 90.31 101 GLU A N 1
ATOM 804 C CA . GLU A 1 101 ? -5.048 -4.314 6.603 1.00 90.31 101 GLU A CA 1
ATOM 805 C C . GLU A 1 101 ? -4.102 -3.519 5.697 1.00 90.31 101 GLU A C 1
ATOM 807 O O . GLU A 1 101 ? -4.069 -3.766 4.491 1.00 90.31 101 GLU A O 1
ATOM 812 N N . GLY A 1 102 ? -3.256 -2.658 6.273 1.00 91.81 102 GLY A N 1
ATOM 813 C CA . GLY A 1 102 ? -2.271 -1.895 5.513 1.00 91.81 102 GLY A CA 1
ATOM 814 C C . GLY A 1 102 ? -1.253 -2.787 4.800 1.00 91.81 102 GLY A C 1
ATOM 815 O O . GLY A 1 102 ? -0.969 -2.591 3.619 1.00 91.81 102 GLY A O 1
ATOM 816 N N . PHE A 1 103 ? -0.756 -3.829 5.469 1.00 92.94 103 PHE A N 1
ATOM 817 C CA . PHE A 1 103 ? 0.159 -4.788 4.854 1.00 92.94 103 PHE A CA 1
ATOM 818 C C . PHE A 1 103 ? -0.509 -5.589 3.727 1.00 92.94 103 PHE A C 1
ATOM 820 O O . PHE A 1 103 ? 0.120 -5.854 2.700 1.00 92.94 103 PHE A O 1
ATOM 827 N N . ALA A 1 104 ? -1.789 -5.949 3.867 1.00 92.94 104 ALA A N 1
ATOM 828 C CA . ALA A 1 104 ? -2.543 -6.609 2.802 1.00 92.94 104 ALA A CA 1
ATOM 829 C C . ALA A 1 104 ? -2.719 -5.702 1.569 1.00 92.94 104 ALA A C 1
ATOM 831 O O . ALA A 1 104 ? -2.556 -6.169 0.440 1.00 92.94 104 ALA A O 1
ATOM 832 N N . GLU A 1 105 ? -3.002 -4.412 1.770 1.00 94.56 105 GLU A N 1
ATOM 833 C CA . GLU A 1 105 ? -3.066 -3.424 0.685 1.00 94.56 105 GLU A CA 1
ATOM 834 C C . GLU A 1 105 ? -1.714 -3.259 -0.020 1.00 94.56 105 GLU A C 1
ATOM 836 O O . GLU A 1 105 ? -1.662 -3.222 -1.253 1.00 94.56 105 GLU A O 1
ATOM 841 N N . LEU A 1 106 ? -0.615 -3.227 0.740 1.00 95.44 106 LEU A N 1
ATOM 842 C CA . LEU A 1 106 ? 0.736 -3.112 0.190 1.00 95.44 106 LEU A CA 1
ATOM 843 C C . LEU A 1 106 ? 1.119 -4.331 -0.663 1.00 95.44 106 LEU A C 1
ATOM 845 O O . LEU A 1 106 ? 1.643 -4.167 -1.764 1.00 95.44 106 LEU A O 1
ATOM 849 N N . ASN A 1 107 ? 0.798 -5.545 -0.204 1.00 96.88 107 ASN A N 1
ATOM 850 C CA . ASN A 1 107 ? 1.013 -6.772 -0.979 1.00 96.88 107 ASN A CA 1
ATOM 851 C C . ASN A 1 107 ? 0.194 -6.774 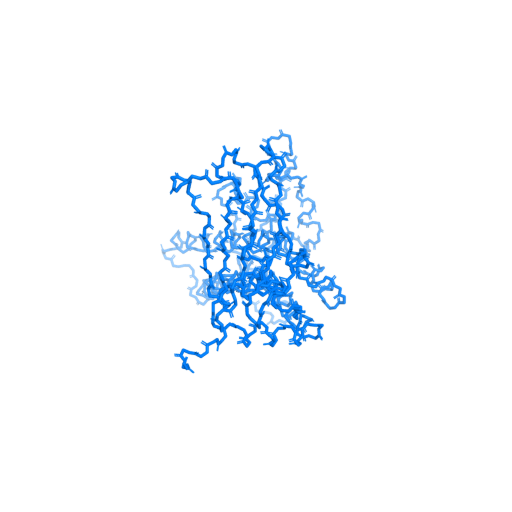-2.277 1.00 96.88 107 ASN A C 1
ATOM 853 O O . ASN A 1 107 ? 0.729 -7.069 -3.343 1.00 96.88 107 ASN A O 1
ATOM 857 N N . ALA A 1 108 ? -1.079 -6.373 -2.222 1.00 97.38 108 ALA A N 1
ATOM 858 C CA . ALA A 1 108 ? -1.904 -6.269 -3.425 1.00 97.38 108 ALA A CA 1
ATOM 859 C C . ALA A 1 108 ? -1.340 -5.243 -4.428 1.00 97.38 108 ALA A C 1
ATOM 861 O O . ALA A 1 108 ? -1.403 -5.449 -5.641 1.00 97.38 108 ALA A O 1
ATOM 862 N N . ALA A 1 109 ? -0.766 -4.139 -3.943 1.00 97.62 109 ALA A N 1
ATOM 863 C CA . ALA A 1 109 ? -0.086 -3.166 -4.792 1.00 97.62 109 ALA A CA 1
ATOM 864 C C . ALA A 1 109 ? 1.218 -3.723 -5.396 1.00 97.62 109 ALA A C 1
ATOM 866 O O . ALA A 1 109 ? 1.509 -3.450 -6.564 1.00 97.62 109 ALA A O 1
ATOM 867 N N . LEU A 1 110 ? 1.971 -4.531 -4.641 1.00 98.25 110 LEU A N 1
ATOM 868 C CA . LEU A 1 110 ? 3.167 -5.224 -5.128 1.00 98.25 110 LEU A CA 1
ATOM 869 C C . LEU A 1 110 ? 2.834 -6.236 -6.237 1.00 98.25 110 LEU A C 1
ATOM 871 O O . LEU A 1 110 ? 3.537 -6.279 -7.247 1.00 98.25 110 LEU A O 1
ATOM 875 N N . ASP A 1 111 ? 1.737 -6.986 -6.105 1.00 98.31 111 ASP A N 1
ATOM 876 C CA . ASP A 1 111 ? 1.262 -7.913 -7.143 1.00 98.31 111 ASP A CA 1
ATOM 877 C C . ASP A 1 111 ? 0.974 -7.172 -8.462 1.00 98.31 111 ASP A C 1
ATOM 879 O O . ASP A 1 111 ? 1.378 -7.604 -9.543 1.00 98.31 111 ASP A O 1
ATOM 883 N N . ILE A 1 112 ? 0.341 -5.995 -8.388 1.00 98.06 112 ILE A N 1
ATOM 884 C CA . ILE A 1 112 ? 0.082 -5.152 -9.567 1.00 98.06 112 ILE A CA 1
ATOM 885 C C . ILE A 1 112 ? 1.395 -4.651 -10.192 1.00 98.06 112 ILE A C 1
ATOM 887 O O . ILE A 1 112 ? 1.515 -4.592 -11.422 1.00 98.06 112 ILE A O 1
ATOM 891 N N . LEU A 1 113 ? 2.387 -4.281 -9.372 1.00 97.62 113 LEU A N 1
ATOM 892 C CA . LEU A 1 113 ? 3.719 -3.919 -9.865 1.00 97.62 113 LEU A CA 1
ATOM 893 C C . LEU A 1 113 ? 4.381 -5.086 -10.595 1.00 97.62 113 LEU A C 1
ATOM 895 O O . LEU A 1 113 ? 4.932 -4.876 -11.677 1.00 97.62 113 LEU A O 1
ATOM 899 N N . GLN A 1 114 ? 4.285 -6.297 -10.045 1.00 98.25 114 GLN A N 1
ATOM 900 C CA . GLN A 1 114 ? 4.811 -7.502 -10.675 1.00 98.25 114 GLN A CA 1
ATOM 901 C C . GLN A 1 114 ? 4.175 -7.730 -12.047 1.00 98.25 114 GLN A C 1
ATOM 903 O O . GLN A 1 114 ? 4.895 -7.873 -13.032 1.00 98.25 114 GLN A O 1
ATOM 908 N N . GLU A 1 115 ? 2.842 -7.697 -12.140 1.00 98.00 115 GLU A N 1
ATOM 909 C CA . GLU A 1 115 ? 2.142 -7.910 -13.411 1.00 98.00 115 GLU A CA 1
ATOM 910 C C . GLU A 1 115 ? 2.578 -6.904 -14.485 1.00 98.00 115 GLU A C 1
ATOM 912 O O . GLU A 1 115 ? 2.778 -7.259 -15.648 1.00 98.00 115 GLU A O 1
ATOM 917 N N . ASN A 1 116 ? 2.718 -5.627 -14.120 1.00 97.12 116 ASN A N 1
ATOM 918 C CA . ASN A 1 116 ? 3.136 -4.595 -15.066 1.00 97.12 116 ASN A CA 1
ATOM 919 C C . ASN A 1 116 ? 4.615 -4.729 -15.450 1.00 97.12 116 ASN A C 1
ATOM 921 O O . ASN A 1 116 ? 4.958 -4.529 -16.615 1.00 97.12 116 ASN A O 1
ATOM 925 N N . ARG A 1 117 ? 5.483 -5.106 -14.504 1.00 96.31 117 ARG A N 1
ATOM 926 C CA . ARG A 1 117 ? 6.890 -5.426 -14.773 1.00 96.31 117 ARG A CA 1
ATOM 927 C C . ARG A 1 117 ? 7.001 -6.574 -15.774 1.00 96.31 117 ARG A C 1
ATOM 929 O O . ARG A 1 117 ? 7.739 -6.449 -16.748 1.00 96.31 117 ARG A O 1
ATOM 936 N N . GLU A 1 118 ? 6.271 -7.665 -15.550 1.00 96.19 118 GLU A N 1
ATOM 937 C CA . GLU A 1 118 ? 6.283 -8.847 -16.418 1.00 96.19 118 GLU A CA 1
ATOM 938 C C . GLU A 1 118 ? 5.846 -8.495 -17.845 1.00 96.19 118 GLU A C 1
ATOM 940 O O . GLU A 1 118 ? 6.530 -8.865 -18.793 1.00 96.19 118 GLU A O 1
ATOM 945 N N . ARG A 1 119 ? 4.799 -7.673 -18.019 1.00 93.50 119 ARG A N 1
ATOM 946 C CA . ARG A 1 119 ? 4.371 -7.197 -19.353 1.00 93.50 119 ARG A CA 1
ATOM 947 C C . ARG A 1 119 ? 5.474 -6.448 -20.104 1.00 93.50 119 ARG A C 1
ATOM 949 O O . ARG A 1 119 ? 5.634 -6.636 -21.309 1.00 93.50 119 ARG A O 1
ATOM 956 N N . ILE A 1 120 ? 6.228 -5.600 -19.406 1.00 91.31 120 ILE A N 1
ATOM 957 C CA . ILE A 1 120 ? 7.332 -4.834 -20.001 1.00 91.31 120 ILE A CA 1
ATOM 958 C C . ILE A 1 120 ? 8.498 -5.761 -20.336 1.00 91.31 120 ILE A C 1
ATOM 960 O O . ILE A 1 120 ? 9.054 -5.656 -21.427 1.00 91.31 120 ILE A O 1
ATOM 964 N N . HIS A 1 121 ? 8.837 -6.681 -19.433 1.00 90.88 121 HIS A N 1
ATOM 965 C CA . HIS A 1 121 ? 9.884 -7.672 -19.662 1.00 90.88 121 HIS A CA 1
ATOM 966 C C . HIS A 1 121 ? 9.567 -8.555 -20.876 1.00 90.88 121 HIS A C 1
ATOM 968 O O . HIS A 1 121 ? 10.395 -8.664 -21.778 1.00 90.88 121 HIS A O 1
ATOM 974 N N . ASP A 1 122 ? 8.340 -9.076 -20.964 1.00 89.25 122 ASP A N 1
ATOM 975 C CA . ASP A 1 122 ? 7.849 -9.855 -22.105 1.00 89.25 122 ASP A CA 1
ATOM 976 C C . ASP A 1 122 ? 7.921 -9.050 -23.408 1.00 89.25 122 ASP A C 1
ATOM 978 O O . ASP A 1 122 ? 8.313 -9.564 -24.459 1.00 89.25 122 ASP A O 1
ATOM 982 N N . ALA A 1 123 ? 7.560 -7.763 -23.367 1.00 85.38 123 ALA A N 1
ATOM 983 C CA . ALA A 1 123 ? 7.670 -6.902 -24.535 1.00 85.38 123 ALA A CA 1
ATOM 984 C C . ALA A 1 123 ? 9.136 -6.713 -24.957 1.00 85.38 123 ALA A C 1
ATOM 986 O O . ALA A 1 123 ? 9.448 -6.829 -26.145 1.00 85.38 123 ALA A O 1
ATOM 987 N N . CYS A 1 124 ? 10.041 -6.471 -24.007 1.00 83.00 124 CYS A N 1
ATOM 988 C CA . CYS A 1 124 ? 11.474 -6.372 -24.266 1.00 83.00 124 CYS A CA 1
ATOM 989 C C . CYS A 1 124 ? 12.057 -7.686 -24.813 1.00 83.00 124 CYS A C 1
ATOM 991 O O . CYS A 1 124 ? 12.871 -7.632 -25.733 1.00 83.00 124 CYS A O 1
ATOM 993 N N . ASP A 1 125 ? 11.615 -8.846 -24.323 1.00 83.88 125 ASP A N 1
ATOM 994 C CA . ASP A 1 125 ? 12.006 -10.168 -24.829 1.00 83.88 125 ASP A CA 1
ATOM 995 C C . ASP A 1 125 ? 11.565 -10.380 -26.283 1.00 83.88 125 ASP A C 1
ATOM 997 O O . ASP A 1 125 ? 12.400 -10.696 -27.132 1.00 83.88 125 ASP A O 1
ATOM 1001 N N . ILE A 1 126 ? 10.291 -10.117 -26.604 1.00 82.06 126 ILE A N 1
ATOM 1002 C CA . ILE A 1 126 ? 9.769 -10.203 -27.982 1.00 82.06 126 ILE A CA 1
ATOM 1003 C C . ILE A 1 126 ? 10.607 -9.337 -28.924 1.00 82.06 126 ILE A C 1
ATOM 1005 O O . ILE A 1 126 ? 11.005 -9.768 -30.005 1.00 82.06 126 ILE A O 1
ATOM 1009 N N . PHE A 1 127 ? 10.907 -8.112 -28.504 1.00 76.25 127 PHE A N 1
ATOM 1010 C CA . PHE A 1 127 ? 11.710 -7.192 -29.294 1.00 76.25 127 PHE A CA 1
ATOM 1011 C C . PHE A 1 127 ? 13.156 -7.668 -29.486 1.00 76.25 127 PHE A C 1
ATOM 1013 O O . PHE A 1 127 ? 13.698 -7.541 -30.587 1.00 76.25 127 PHE A O 1
ATOM 1020 N N . ARG A 1 128 ? 13.778 -8.231 -28.443 1.00 75.44 128 ARG A N 1
ATOM 1021 C CA . ARG A 1 128 ? 15.136 -8.789 -28.507 1.00 75.44 128 ARG A CA 1
ATOM 1022 C C . ARG A 1 128 ? 15.215 -9.998 -29.451 1.00 75.44 128 ARG A C 1
ATOM 1024 O O . ARG A 1 128 ? 16.206 -10.117 -30.175 1.00 75.44 128 ARG A O 1
ATOM 1031 N N . ASP A 1 129 ? 14.186 -10.844 -29.479 1.00 76.19 129 ASP A N 1
ATOM 1032 C CA . ASP A 1 129 ? 14.162 -12.084 -30.267 1.00 76.19 129 ASP A CA 1
ATOM 1033 C C . ASP A 1 129 ? 13.711 -11.888 -31.724 1.00 76.19 129 ASP A C 1
ATOM 1035 O O . ASP A 1 129 ? 14.287 -12.480 -32.643 1.00 76.19 129 ASP A O 1
ATOM 1039 N N . GLU A 1 130 ? 12.687 -11.063 -31.953 1.00 72.81 130 GLU A N 1
ATOM 1040 C CA . GLU A 1 130 ? 12.009 -10.951 -33.252 1.00 72.81 130 GLU A CA 1
ATOM 1041 C C . GLU A 1 130 ? 12.331 -9.639 -33.994 1.00 72.81 130 GLU A C 1
ATOM 1043 O O . GLU A 1 130 ? 12.207 -9.572 -35.221 1.00 72.81 130 GLU A O 1
ATOM 1048 N N . GLY A 1 131 ? 12.821 -8.615 -33.284 1.00 66.25 131 GLY A N 1
ATOM 1049 C CA . GLY A 1 131 ? 12.984 -7.258 -33.811 1.00 66.25 131 GLY A CA 1
ATOM 1050 C C . GLY A 1 131 ? 11.645 -6.539 -34.034 1.00 66.25 131 GLY A C 1
ATOM 1051 O O . GLY A 1 131 ? 10.590 -7.010 -33.622 1.00 66.25 131 GLY A O 1
ATOM 1052 N N . LEU A 1 132 ? 11.677 -5.372 -34.689 1.00 66.25 132 LEU A N 1
ATOM 1053 C CA . LEU A 1 132 ? 10.462 -4.648 -35.095 1.00 66.25 132 LEU A CA 1
ATOM 1054 C C . LEU A 1 132 ? 10.116 -5.019 -36.537 1.00 66.25 132 LEU A C 1
ATOM 1056 O O . LEU A 1 132 ? 10.894 -4.745 -37.455 1.00 66.25 132 LEU A O 1
ATOM 1060 N N . ASP A 1 133 ? 8.955 -5.632 -36.734 1.00 63.59 133 ASP A N 1
ATOM 1061 C CA . ASP A 1 133 ? 8.370 -5.849 -38.053 1.00 63.59 133 ASP A CA 1
ATOM 1062 C C . ASP A 1 133 ? 7.619 -4.588 -38.548 1.00 63.59 133 ASP A C 1
ATOM 1064 O O . ASP A 1 133 ? 7.729 -3.495 -37.981 1.00 63.59 133 ASP A O 1
ATOM 1068 N N . ASP A 1 134 ? 6.825 -4.721 -39.618 1.00 57.97 134 ASP A N 1
ATOM 1069 C CA . ASP A 1 134 ? 5.990 -3.635 -40.157 1.00 57.97 134 ASP A CA 1
ATOM 1070 C C . ASP A 1 134 ? 4.924 -3.112 -39.151 1.00 57.97 134 ASP A C 1
ATOM 1072 O O . ASP A 1 134 ? 4.247 -2.120 -39.438 1.00 57.97 134 ASP A O 1
ATOM 1076 N N . GLN A 1 135 ? 4.766 -3.741 -37.974 1.00 61.00 135 GLN A N 1
ATOM 1077 C CA . GLN A 1 135 ? 3.891 -3.321 -36.872 1.00 61.00 135 GLN A CA 1
ATOM 1078 C C . GLN A 1 135 ? 4.615 -2.517 -35.778 1.00 61.00 135 GLN A C 1
ATOM 1080 O O . GLN A 1 135 ? 4.020 -2.255 -34.730 1.00 61.00 135 GLN A O 1
ATOM 1085 N N . GLY A 1 136 ? 5.852 -2.056 -36.009 1.00 73.56 136 GLY A N 1
ATOM 1086 C CA . GLY A 1 136 ? 6.651 -1.330 -35.009 1.00 73.56 136 GLY A CA 1
ATOM 1087 C C . GLY A 1 136 ? 5.910 -0.195 -34.282 1.00 73.56 136 GLY A C 1
ATOM 1088 O O . GLY A 1 136 ? 5.977 -0.101 -33.065 1.00 73.56 136 GLY A O 1
ATOM 1089 N N . ALA A 1 137 ? 5.071 0.582 -34.977 1.00 77.75 137 ALA A N 1
ATOM 1090 C CA . ALA A 1 137 ? 4.289 1.659 -34.352 1.00 77.75 137 ALA A CA 1
ATOM 1091 C C . ALA A 1 137 ? 3.145 1.180 -33.427 1.00 77.75 137 ALA A C 1
ATOM 1093 O O . ALA A 1 137 ? 2.624 1.949 -32.616 1.00 77.75 137 ALA A O 1
ATOM 1094 N N . GLU A 1 138 ? 2.652 -0.049 -33.586 1.00 81.00 138 GLU A N 1
ATOM 1095 C CA . GLU A 1 138 ? 1.698 -0.666 -32.655 1.00 81.00 138 GLU A CA 1
ATOM 1096 C C . GLU A 1 138 ? 2.420 -1.260 -31.448 1.00 81.00 138 GLU A C 1
ATOM 1098 O O . GLU A 1 138 ? 1.981 -1.049 -30.317 1.00 81.00 138 GLU A O 1
ATOM 1103 N N . PHE A 1 139 ? 3.563 -1.903 -31.687 1.00 81.75 139 PHE A N 1
ATOM 1104 C CA . PHE A 1 139 ? 4.449 -2.387 -30.636 1.00 81.75 139 PHE A CA 1
ATOM 1105 C C . PHE A 1 139 ? 4.920 -1.242 -29.719 1.00 81.75 139 PHE A C 1
ATOM 1107 O O . PHE A 1 139 ? 4.734 -1.327 -28.506 1.00 81.75 139 PHE A O 1
ATOM 1114 N N . ASP A 1 140 ? 5.393 -0.128 -30.289 1.00 82.06 140 ASP A N 1
ATOM 1115 C CA . ASP A 1 140 ? 5.819 1.070 -29.549 1.00 82.06 140 ASP A CA 1
ATOM 1116 C C . ASP A 1 140 ? 4.700 1.615 -28.652 1.00 82.06 140 ASP A C 1
ATOM 1118 O O . ASP A 1 140 ? 4.920 1.944 -27.488 1.00 82.06 140 ASP A O 1
ATOM 1122 N N . ARG A 1 141 ? 3.465 1.683 -29.172 1.00 84.31 141 ARG A N 1
ATOM 1123 C CA . ARG A 1 141 ? 2.302 2.149 -28.399 1.00 84.31 141 ARG A CA 1
ATOM 1124 C C . ARG A 1 141 ? 1.975 1.220 -27.234 1.00 84.31 141 ARG A C 1
ATOM 1126 O O . ARG A 1 141 ? 1.597 1.710 -26.169 1.00 84.31 141 ARG A O 1
ATOM 1133 N N . ARG A 1 142 ? 2.104 -0.096 -27.427 1.00 87.75 142 ARG A N 1
ATOM 1134 C CA . ARG A 1 142 ? 1.894 -1.083 -26.362 1.00 87.75 142 ARG A CA 1
ATOM 1135 C C . ARG A 1 142 ? 2.949 -0.930 -25.269 1.00 87.75 142 ARG A C 1
ATOM 1137 O O . ARG A 1 142 ? 2.570 -0.712 -24.127 1.00 87.75 142 ARG A O 1
ATOM 1144 N N . VAL A 1 143 ? 4.234 -0.914 -25.633 1.00 87.94 143 VAL A N 1
ATOM 1145 C CA . VAL A 1 143 ? 5.345 -0.715 -24.683 1.00 87.94 143 VAL A CA 1
ATOM 1146 C C . VAL A 1 143 ? 5.179 0.590 -23.909 1.00 87.94 143 VAL A C 1
ATOM 1148 O O . VAL A 1 143 ? 5.308 0.606 -22.690 1.00 87.94 143 VAL A O 1
ATOM 1151 N N . ASN A 1 144 ? 4.826 1.680 -24.595 1.00 87.81 144 ASN A N 1
ATOM 1152 C CA . ASN A 1 144 ? 4.567 2.965 -23.952 1.00 87.81 144 ASN A CA 1
ATOM 1153 C C . ASN A 1 144 ? 3.441 2.856 -22.914 1.00 87.81 144 ASN A C 1
ATOM 1155 O O . ASN A 1 144 ? 3.607 3.291 -21.778 1.00 87.81 144 ASN A O 1
ATOM 1159 N N . THR A 1 145 ? 2.336 2.203 -23.275 1.00 90.81 145 THR A N 1
ATOM 1160 C CA . THR A 1 145 ? 1.210 1.965 -22.362 1.00 90.81 145 THR A CA 1
ATOM 1161 C C . THR A 1 145 ? 1.632 1.139 -21.146 1.00 90.81 145 THR A C 1
ATOM 1163 O O . THR A 1 145 ? 1.289 1.501 -20.023 1.00 90.81 145 THR A O 1
ATOM 1166 N N . ASP A 1 146 ? 2.399 0.068 -21.347 1.00 92.94 146 ASP A N 1
ATOM 1167 C CA . ASP A 1 146 ? 2.846 -0.811 -20.264 1.00 92.94 146 ASP A CA 1
ATOM 1168 C C . ASP A 1 146 ? 3.789 -0.078 -19.297 1.00 92.94 146 ASP A C 1
ATOM 1170 O O . ASP A 1 146 ? 3.596 -0.145 -18.083 1.00 92.94 146 ASP A O 1
ATOM 1174 N N . VAL A 1 147 ? 4.729 0.720 -19.819 1.00 93.25 147 VAL A N 1
ATOM 1175 C CA . VAL A 1 147 ? 5.592 1.588 -19.001 1.00 93.25 147 VAL A CA 1
ATOM 1176 C C . VAL A 1 147 ? 4.760 2.598 -18.213 1.00 93.25 147 VAL A C 1
ATOM 1178 O O . VAL A 1 147 ? 4.946 2.729 -17.006 1.00 93.25 147 VAL A O 1
ATOM 1181 N N . HIS A 1 148 ? 3.803 3.281 -18.846 1.00 92.44 148 HIS A N 1
ATOM 1182 C CA . HIS A 1 148 ? 2.916 4.215 -18.146 1.00 92.44 148 HIS A CA 1
ATOM 1183 C C . HIS A 1 148 ? 2.104 3.541 -17.035 1.00 92.44 148 HIS A C 1
ATOM 1185 O O . HIS A 1 148 ? 1.956 4.123 -15.959 1.00 92.44 148 HIS A O 1
ATOM 1191 N N . ASN A 1 149 ? 1.602 2.328 -17.275 1.00 94.75 149 ASN A N 1
ATOM 1192 C CA . ASN A 1 149 ? 0.883 1.553 -16.269 1.00 94.75 149 ASN A CA 1
ATOM 1193 C C . ASN A 1 149 ? 1.789 1.222 -15.081 1.00 94.75 149 ASN A C 1
ATOM 1195 O O . ASN A 1 149 ? 1.378 1.431 -13.944 1.00 94.75 149 ASN A O 1
ATOM 1199 N N . TYR A 1 150 ? 3.032 0.795 -15.328 1.00 96.94 150 TYR A N 1
ATOM 1200 C CA . TYR A 1 150 ? 3.993 0.547 -14.254 1.00 96.94 150 TYR A CA 1
ATOM 1201 C C . TYR A 1 150 ? 4.278 1.812 -13.435 1.00 96.94 150 TYR A C 1
ATOM 1203 O O . TYR A 1 150 ? 4.157 1.786 -12.214 1.00 96.94 150 TYR A O 1
ATOM 1211 N N . LEU A 1 151 ? 4.586 2.939 -14.090 1.00 94.94 151 LEU A N 1
ATOM 1212 C CA . LEU A 1 151 ? 4.839 4.216 -13.409 1.00 94.94 151 LEU A CA 1
ATOM 1213 C C . LEU A 1 151 ? 3.632 4.672 -12.573 1.00 94.94 151 LEU A C 1
ATOM 1215 O O . LEU A 1 151 ? 3.790 5.190 -11.468 1.00 94.94 151 LEU A O 1
ATOM 1219 N N . ALA A 1 152 ? 2.414 4.488 -13.089 1.00 93.44 152 ALA A N 1
ATOM 1220 C CA . ALA A 1 152 ? 1.193 4.805 -12.358 1.00 93.44 152 ALA A CA 1
ATOM 1221 C C . ALA A 1 152 ? 1.018 3.902 -11.128 1.00 93.44 152 ALA A C 1
ATOM 1223 O O . ALA A 1 152 ? 0.751 4.412 -10.040 1.00 93.44 152 ALA A O 1
ATOM 1224 N N . SER A 1 153 ? 1.220 2.591 -11.281 1.00 97.06 153 SER A N 1
ATOM 1225 C CA . SER A 1 153 ? 1.154 1.627 -10.181 1.00 97.06 153 SER A CA 1
ATOM 1226 C C . SER A 1 153 ? 2.239 1.852 -9.129 1.00 97.06 153 SER A C 1
ATOM 1228 O O . SER A 1 153 ? 1.943 1.721 -7.949 1.00 97.06 153 SER A O 1
ATOM 1230 N N . ALA A 1 154 ? 3.450 2.259 -9.519 1.00 96.88 154 ALA A N 1
ATOM 1231 C CA . ALA A 1 154 ? 4.532 2.600 -8.589 1.00 96.88 154 ALA A CA 1
ATOM 1232 C C . ALA A 1 154 ? 4.177 3.802 -7.713 1.00 96.88 154 ALA A C 1
ATOM 1234 O O . ALA A 1 154 ? 4.372 3.774 -6.502 1.00 96.88 154 ALA A O 1
ATOM 1235 N N . TYR A 1 155 ? 3.548 4.822 -8.297 1.00 93.94 155 TYR A N 1
ATOM 1236 C CA . TYR A 1 155 ? 3.016 5.927 -7.509 1.00 93.94 155 TYR A CA 1
ATOM 1237 C C . TYR A 1 155 ? 1.903 5.489 -6.556 1.00 93.94 155 TYR A C 1
ATOM 1239 O O . TYR A 1 155 ? 1.888 5.913 -5.406 1.00 93.94 155 TYR A O 1
ATOM 1247 N N . THR A 1 156 ? 0.975 4.641 -7.010 1.00 94.94 156 THR A N 1
ATOM 1248 C CA . THR A 1 156 ? -0.071 4.098 -6.132 1.00 94.94 156 THR A CA 1
ATOM 1249 C C . THR A 1 156 ? 0.527 3.279 -4.989 1.00 94.94 156 THR A C 1
ATOM 1251 O O . THR A 1 156 ? 0.095 3.451 -3.855 1.00 94.94 156 THR A O 1
ATOM 1254 N N . PHE A 1 157 ? 1.541 2.455 -5.262 1.00 97.00 157 PHE A N 1
ATOM 1255 C CA . PHE A 1 157 ? 2.280 1.719 -4.239 1.00 97.00 157 PHE A CA 1
ATOM 1256 C C . PHE A 1 157 ? 2.888 2.671 -3.203 1.00 97.00 157 PHE A C 1
ATOM 1258 O O . PHE A 1 157 ? 2.649 2.490 -2.014 1.00 97.00 157 PHE A O 1
ATOM 1265 N N . ASN A 1 158 ? 3.580 3.733 -3.634 1.00 94.44 158 ASN A N 1
ATOM 1266 C CA . ASN A 1 158 ? 4.147 4.716 -2.708 1.00 94.44 158 ASN A CA 1
ATOM 1267 C C . ASN A 1 158 ? 3.063 5.455 -1.894 1.00 94.44 158 ASN A C 1
ATOM 1269 O O . ASN A 1 158 ? 3.212 5.659 -0.695 1.00 94.44 158 ASN A O 1
ATOM 1273 N N . GLN A 1 159 ? 1.928 5.813 -2.503 1.00 93.19 159 GLN A N 1
ATOM 1274 C CA . GLN A 1 159 ? 0.811 6.427 -1.769 1.00 93.19 159 GLN A CA 1
ATOM 1275 C C . GLN A 1 159 ? 0.232 5.499 -0.692 1.00 93.19 159 GLN A C 1
ATOM 1277 O O . GLN A 1 159 ? -0.084 5.957 0.408 1.00 93.19 159 GLN A O 1
ATOM 1282 N N . ILE A 1 160 ? 0.109 4.202 -0.991 1.00 94.06 160 ILE A N 1
ATOM 1283 C CA . ILE A 1 160 ? -0.309 3.196 -0.008 1.00 94.06 160 ILE A CA 1
ATOM 1284 C C . ILE A 1 160 ? 0.741 3.104 1.098 1.00 94.06 160 ILE A C 1
ATOM 1286 O O . ILE A 1 160 ? 0.383 3.265 2.260 1.00 94.06 160 ILE A O 1
ATOM 1290 N N . LEU A 1 161 ? 2.024 2.954 0.745 1.00 94.19 161 LEU A N 1
ATOM 1291 C CA . LEU A 1 161 ? 3.133 2.887 1.698 1.00 94.19 161 LEU A CA 1
ATOM 1292 C C . LEU A 1 161 ? 3.130 4.081 2.663 1.00 94.19 161 LEU A C 1
ATOM 1294 O O . LEU A 1 161 ? 3.130 3.872 3.867 1.00 94.19 161 LEU A O 1
ATOM 1298 N N . GLN A 1 162 ? 3.031 5.315 2.161 1.00 91.94 162 GLN A N 1
ATOM 1299 C CA . GLN A 1 162 ? 2.966 6.535 2.982 1.00 91.94 162 GLN A CA 1
ATOM 1300 C C . GLN A 1 162 ? 1.734 6.586 3.896 1.00 91.94 162 GLN A C 1
ATOM 1302 O O . GLN A 1 162 ? 1.791 7.137 4.994 1.00 91.94 162 GLN A O 1
ATOM 1307 N N . THR A 1 163 ? 0.607 6.034 3.443 1.00 91.31 163 THR A N 1
ATOM 1308 C CA . THR A 1 163 ? -0.639 6.003 4.222 1.00 91.31 163 THR A CA 1
ATOM 1309 C C . THR A 1 163 ? -0.539 5.019 5.385 1.00 91.31 163 THR A C 1
ATOM 1311 O O . THR A 1 163 ? -1.023 5.309 6.478 1.00 91.31 163 THR A O 1
ATOM 1314 N N . ILE A 1 164 ? 0.095 3.869 5.158 1.00 90.50 164 ILE A N 1
ATOM 1315 C CA . ILE A 1 164 ? 0.227 2.801 6.156 1.00 90.50 164 ILE A CA 1
ATOM 1316 C C . ILE A 1 164 ? 1.509 2.925 6.987 1.00 90.50 164 ILE A C 1
ATOM 1318 O O . ILE A 1 164 ? 1.629 2.246 8.002 1.00 90.50 164 ILE A O 1
ATOM 1322 N N . GLU A 1 165 ? 2.442 3.799 6.589 1.00 89.81 165 GLU A N 1
ATOM 1323 C CA . GLU A 1 165 ? 3.742 4.014 7.234 1.00 89.81 165 GLU A CA 1
ATOM 1324 C C . GLU A 1 165 ? 3.663 4.165 8.763 1.00 89.81 165 GLU A C 1
ATOM 1326 O O . GLU A 1 165 ? 4.445 3.521 9.457 1.00 89.81 165 GLU A O 1
ATOM 1331 N N . PRO A 1 166 ? 2.707 4.933 9.333 1.00 90.25 166 PRO A N 1
ATOM 1332 C CA . PRO A 1 166 ? 2.598 5.081 10.786 1.00 90.25 166 PRO A CA 1
ATOM 1333 C C . PRO A 1 166 ? 2.303 3.779 11.539 1.00 90.25 166 PRO A C 1
ATOM 1335 O O . PRO A 1 166 ? 2.464 3.735 12.758 1.00 90.25 166 PRO A O 1
ATOM 1338 N N . ASN A 1 167 ? 1.828 2.759 10.824 1.00 88.12 167 ASN A N 1
ATOM 1339 C CA . ASN A 1 167 ? 1.347 1.500 11.374 1.00 88.12 167 ASN A CA 1
ATOM 1340 C C . ASN A 1 167 ? 2.262 0.315 11.061 1.00 88.12 167 ASN A C 1
ATOM 1342 O O . ASN A 1 167 ? 2.036 -0.754 11.620 1.00 88.12 167 ASN A O 1
ATOM 1346 N N . ILE A 1 168 ? 3.266 0.483 10.194 1.00 86.62 168 ILE A N 1
ATOM 1347 C CA . ILE A 1 168 ? 4.279 -0.539 9.904 1.00 86.62 168 ILE A CA 1
ATOM 1348 C C . ILE A 1 168 ? 5.535 -0.309 10.758 1.00 86.62 168 ILE A C 1
ATOM 1350 O O . ILE A 1 168 ? 5.812 0.828 11.146 1.00 86.62 168 ILE A O 1
ATOM 1354 N N . PRO A 1 169 ? 6.313 -1.361 11.065 1.00 84.94 169 PRO A N 1
ATOM 1355 C CA . PRO A 1 169 ? 7.614 -1.195 11.704 1.00 84.94 169 PRO A CA 1
ATOM 1356 C C . PRO A 1 169 ? 8.550 -0.351 10.833 1.00 84.94 169 PRO A C 1
ATOM 1358 O O . PRO A 1 169 ? 8.493 -0.439 9.609 1.00 84.94 169 PRO A O 1
ATOM 1361 N N . THR A 1 170 ? 9.418 0.454 11.448 1.00 84.44 170 THR A N 1
ATOM 1362 C CA . THR A 1 170 ? 10.306 1.383 10.718 1.00 84.44 170 THR A CA 1
ATOM 1363 C C . THR A 1 170 ? 11.771 1.282 11.134 1.00 84.44 170 THR A C 1
ATOM 1365 O O . THR A 1 170 ? 12.554 2.169 10.811 1.00 84.44 170 THR A O 1
ATOM 1368 N N . ASP A 1 171 ? 12.149 0.267 11.902 1.00 86.12 171 ASP A N 1
ATOM 1369 C CA . ASP A 1 171 ? 13.491 0.110 12.451 1.00 86.12 171 ASP A CA 1
ATOM 1370 C C . ASP A 1 171 ? 14.185 -1.169 11.969 1.00 86.12 171 ASP A C 1
AT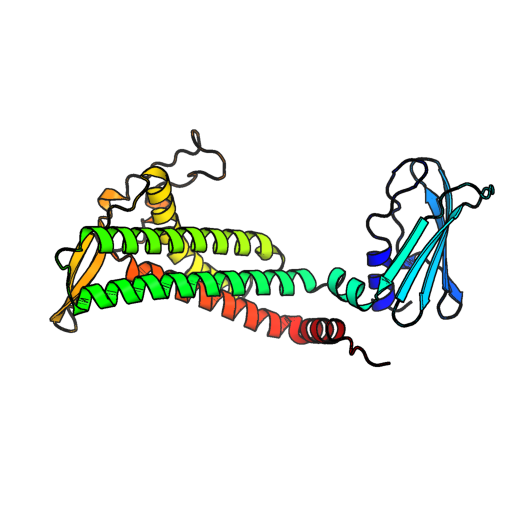OM 1372 O O . ASP A 1 171 ? 13.584 -2.112 11.445 1.00 86.12 171 ASP A O 1
ATOM 1376 N N . GLY A 1 172 ? 15.508 -1.189 12.138 1.00 86.19 172 GLY A N 1
ATOM 1377 C CA . GLY A 1 172 ? 16.329 -2.348 11.812 1.00 86.19 172 GLY A CA 1
ATOM 1378 C C . GLY A 1 172 ? 16.300 -2.668 10.309 1.00 86.19 172 GLY A C 1
ATOM 1379 O O . GLY A 1 172 ? 16.537 -1.767 9.508 1.00 86.19 172 GLY A O 1
ATOM 1380 N N . PRO A 1 173 ? 16.035 -3.927 9.905 1.00 89.62 173 PRO A N 1
ATOM 1381 C CA . PRO A 1 173 ? 16.032 -4.326 8.494 1.00 89.62 173 PRO A CA 1
ATOM 1382 C C . PRO A 1 173 ? 15.048 -3.544 7.614 1.00 89.62 173 PRO A C 1
ATOM 1384 O O . PRO A 1 173 ? 15.292 -3.397 6.421 1.00 89.62 173 PRO A O 1
ATOM 1387 N N . VAL A 1 174 ? 13.953 -3.030 8.190 1.00 92.75 174 VAL A N 1
ATOM 1388 C CA . VAL A 1 174 ? 12.966 -2.250 7.429 1.00 92.75 174 VAL A CA 1
ATOM 1389 C C . VAL A 1 174 ? 13.526 -0.885 7.037 1.00 92.75 174 VAL A C 1
ATOM 1391 O O . VAL A 1 174 ? 13.282 -0.428 5.927 1.00 92.75 174 VAL A O 1
ATOM 1394 N N . GLU A 1 175 ? 14.310 -0.250 7.913 1.00 93.06 175 GLU A N 1
ATOM 1395 C CA . GLU A 1 175 ? 14.955 1.038 7.625 1.00 93.06 175 GLU A CA 1
ATOM 1396 C C . GLU A 1 175 ? 15.949 0.901 6.461 1.00 93.06 175 GLU A C 1
ATOM 1398 O O . GLU A 1 175 ? 15.910 1.694 5.524 1.00 93.06 175 GLU A O 1
ATOM 1403 N N . GLU A 1 176 ? 16.768 -0.157 6.465 1.00 92.50 176 GLU A N 1
ATOM 1404 C CA . GLU A 1 176 ? 17.731 -0.447 5.391 1.00 92.50 176 GLU A CA 1
ATOM 1405 C C . GLU A 1 176 ? 17.031 -0.723 4.049 1.00 92.50 176 GLU A C 1
ATOM 1407 O O . GLU A 1 176 ? 17.367 -0.102 3.041 1.00 92.50 176 GLU A O 1
ATOM 1412 N N . ALA A 1 177 ? 16.008 -1.586 4.039 1.00 95.38 177 ALA A N 1
ATOM 1413 C CA . ALA A 1 177 ? 15.241 -1.879 2.826 1.00 95.38 177 ALA A CA 1
ATOM 1414 C C . ALA A 1 177 ? 14.496 -0.642 2.296 1.00 95.38 177 ALA A C 1
ATOM 1416 O O . ALA A 1 177 ? 14.342 -0.461 1.087 1.00 95.38 177 ALA A O 1
ATOM 1417 N N . LYS A 1 178 ? 14.047 0.241 3.195 1.00 94.75 178 LYS A N 1
ATOM 1418 C CA . LYS A 1 178 ? 13.387 1.491 2.823 1.00 94.75 178 LYS A CA 1
ATOM 1419 C C . LYS A 1 178 ? 14.356 2.470 2.163 1.00 94.75 178 LYS A C 1
ATOM 1421 O O . LYS A 1 178 ? 13.989 3.074 1.161 1.00 94.75 178 LYS A O 1
ATOM 1426 N N . GLU A 1 179 ? 15.578 2.610 2.678 1.00 92.38 179 GLU A N 1
ATOM 1427 C CA . GLU A 1 179 ? 16.604 3.452 2.047 1.00 92.38 179 GLU A CA 1
ATOM 1428 C C . GLU A 1 179 ? 16.920 2.986 0.614 1.00 92.38 179 GLU A C 1
ATOM 1430 O O . GLU A 1 179 ? 17.021 3.814 -0.295 1.00 92.38 179 GLU A O 1
ATOM 1435 N N . GLU A 1 180 ? 17.028 1.671 0.393 1.00 93.00 180 GLU A N 1
ATOM 1436 C CA . GLU A 1 180 ? 17.242 1.100 -0.944 1.00 93.00 180 GLU A CA 1
ATOM 1437 C C . GLU A 1 180 ? 16.040 1.330 -1.871 1.00 93.00 180 GLU A C 1
ATOM 1439 O O . GLU A 1 180 ? 16.207 1.757 -3.019 1.00 93.00 180 GLU A O 1
ATOM 1444 N N . PHE A 1 181 ? 14.822 1.129 -1.362 1.00 95.69 181 PHE A N 1
ATOM 1445 C CA . PHE A 1 181 ? 13.598 1.432 -2.099 1.00 95.69 181 PHE A CA 1
ATOM 1446 C C . PHE A 1 181 ? 13.523 2.907 -2.509 1.00 95.69 181 PHE A C 1
ATOM 1448 O O . PHE A 1 181 ? 13.293 3.190 -3.684 1.00 95.69 181 PHE A O 1
ATOM 1455 N N . GLU A 1 182 ? 13.761 3.846 -1.588 1.00 92.75 182 GLU A N 1
ATOM 1456 C CA . GLU A 1 182 ? 13.704 5.290 -1.858 1.00 92.75 182 GLU A CA 1
ATOM 1457 C C . GLU A 1 182 ? 14.695 5.721 -2.953 1.00 92.75 182 GLU A C 1
ATOM 1459 O O . GLU A 1 182 ? 14.409 6.633 -3.734 1.00 92.75 182 GLU A O 1
ATOM 1464 N N . ASP A 1 183 ? 15.859 5.074 -3.042 1.00 89.88 183 ASP A N 1
ATOM 1465 C CA . ASP A 1 183 ? 16.855 5.375 -4.071 1.00 89.88 183 ASP A CA 1
ATOM 1466 C C . ASP A 1 183 ? 16.379 4.981 -5.481 1.00 89.88 183 ASP A C 1
ATOM 1468 O O . ASP A 1 183 ? 16.554 5.760 -6.427 1.00 89.88 183 ASP A O 1
ATOM 1472 N N . GLU A 1 184 ? 15.726 3.827 -5.638 1.00 92.81 184 GLU A N 1
ATOM 1473 C CA . GLU A 1 184 ? 15.149 3.419 -6.927 1.00 92.81 184 GLU A CA 1
ATOM 1474 C C . GLU A 1 184 ? 13.805 4.116 -7.218 1.00 92.81 184 GLU A C 1
ATOM 1476 O O . GLU A 1 184 ? 13.498 4.433 -8.376 1.00 92.81 184 GLU A O 1
ATOM 1481 N N . GLU A 1 185 ? 13.024 4.435 -6.182 1.00 93.25 185 GLU A N 1
ATOM 1482 C CA . GLU A 1 185 ? 11.764 5.178 -6.275 1.00 93.25 185 GLU A CA 1
ATOM 1483 C C . GLU A 1 185 ? 11.969 6.554 -6.915 1.00 93.25 185 GLU A C 1
ATOM 1485 O O . GLU A 1 185 ? 11.209 6.942 -7.807 1.00 93.25 185 GLU A O 1
ATOM 1490 N N . ARG A 1 186 ? 13.035 7.277 -6.543 1.00 89.88 186 ARG A N 1
ATOM 1491 C CA . ARG A 1 186 ? 13.331 8.619 -7.081 1.00 89.88 186 ARG A CA 1
ATOM 1492 C C . ARG A 1 186 ? 13.390 8.653 -8.601 1.00 89.88 186 ARG A C 1
ATOM 1494 O O . ARG A 1 186 ? 12.839 9.579 -9.206 1.00 89.88 186 ARG A O 1
ATOM 1501 N N . VAL A 1 187 ? 14.018 7.652 -9.219 1.00 91.38 187 VAL A N 1
ATOM 1502 C CA . VAL A 1 187 ? 14.157 7.570 -10.680 1.00 91.38 187 VAL A CA 1
ATOM 1503 C C . VAL A 1 187 ? 12.806 7.264 -11.327 1.00 91.38 187 VAL A C 1
ATOM 1505 O O . VAL A 1 187 ? 12.423 7.925 -12.295 1.00 91.38 187 VAL A O 1
ATOM 1508 N N . ILE A 1 188 ? 12.054 6.300 -10.784 1.00 93.50 188 ILE A N 1
ATOM 1509 C CA . ILE A 1 188 ? 10.714 5.935 -11.272 1.00 93.50 188 ILE A CA 1
ATOM 1510 C C . ILE A 1 188 ? 9.746 7.115 -11.164 1.00 93.50 188 ILE A C 1
ATOM 1512 O O . ILE A 1 188 ? 9.016 7.416 -12.114 1.00 93.50 188 ILE A O 1
ATOM 1516 N N . MET A 1 189 ? 9.788 7.839 -10.049 1.00 89.75 189 MET A N 1
ATOM 1517 C CA . MET A 1 189 ? 8.992 9.039 -9.841 1.00 89.75 189 MET A CA 1
ATOM 1518 C C . MET A 1 189 ? 9.378 10.152 -10.811 1.00 89.75 189 MET A C 1
ATOM 1520 O O . MET A 1 189 ? 8.481 10.735 -11.417 1.00 89.75 189 MET A O 1
ATOM 1524 N N . GLY A 1 190 ? 10.670 10.384 -11.058 1.00 88.19 190 GLY A N 1
ATOM 1525 C CA . GLY A 1 190 ? 11.124 11.336 -12.075 1.00 88.19 190 GLY A CA 1
ATOM 1526 C C . GLY A 1 190 ? 10.578 11.012 -13.470 1.00 88.19 190 GLY A C 1
ATOM 1527 O O . GLY A 1 190 ? 10.036 11.887 -14.155 1.00 88.19 190 GLY A O 1
ATOM 1528 N N . LEU A 1 191 ? 10.647 9.741 -13.882 1.00 90.31 191 LEU A N 1
ATOM 1529 C CA . LEU A 1 191 ? 10.118 9.298 -15.175 1.00 90.31 191 LEU A CA 1
ATOM 1530 C C . LEU A 1 191 ? 8.600 9.490 -15.250 1.00 90.31 191 LEU A C 1
ATOM 1532 O O . LEU A 1 191 ? 8.085 9.990 -16.251 1.00 90.31 191 LEU A O 1
ATOM 1536 N N . ARG A 1 192 ? 7.869 9.147 -14.184 1.00 89.88 192 ARG A N 1
ATOM 1537 C CA . ARG A 1 192 ? 6.420 9.376 -14.100 1.00 89.88 192 ARG A CA 1
ATOM 1538 C C . ARG A 1 192 ? 6.088 10.856 -14.242 1.00 89.88 192 ARG A C 1
ATOM 1540 O O . ARG A 1 192 ? 5.198 11.208 -15.014 1.00 89.88 192 ARG A O 1
ATOM 1547 N N . VAL A 1 193 ? 6.795 11.701 -13.496 1.00 83.81 193 VAL A N 1
ATOM 1548 C CA . VAL A 1 193 ? 6.654 13.157 -13.508 1.00 83.81 193 VAL A CA 1
ATOM 1549 C C . VAL A 1 193 ? 6.803 13.688 -14.932 1.00 83.81 193 VAL A C 1
ATOM 1551 O O . VAL A 1 193 ? 5.913 14.388 -15.423 1.00 83.81 193 VAL A O 1
ATOM 1554 N N . TYR A 1 194 ? 7.868 13.283 -15.629 1.00 85.62 194 TYR A N 1
ATOM 1555 C CA . TYR A 1 194 ? 8.083 13.662 -17.021 1.00 85.62 194 TYR A CA 1
ATOM 1556 C C . TYR A 1 194 ? 6.914 13.232 -17.913 1.00 85.62 194 TYR A C 1
ATOM 1558 O O . TYR A 1 194 ? 6.381 14.027 -18.692 1.00 85.62 194 TYR A O 1
ATOM 1566 N N . ALA A 1 195 ? 6.523 11.962 -17.802 1.00 86.62 195 ALA A N 1
ATOM 1567 C CA . ALA A 1 195 ? 5.528 11.339 -18.661 1.00 86.62 195 ALA A CA 1
ATOM 1568 C C . ALA A 1 195 ? 4.133 11.955 -18.472 1.00 86.62 195 ALA A C 1
ATOM 1570 O O . ALA A 1 195 ? 3.360 12.043 -19.423 1.00 86.62 195 ALA A O 1
ATOM 1571 N N . GLN A 1 196 ? 3.813 12.422 -17.264 1.00 82.75 196 GLN A N 1
ATOM 1572 C CA . GLN A 1 196 ? 2.576 13.150 -16.982 1.00 82.75 196 GLN A CA 1
ATOM 1573 C C . GLN A 1 196 ? 2.533 14.521 -17.663 1.00 82.75 196 GLN A C 1
ATOM 1575 O O . GLN A 1 196 ? 1.494 14.892 -18.207 1.00 82.75 196 GLN A O 1
ATOM 1580 N N . HIS A 1 197 ? 3.650 15.251 -17.682 1.00 79.19 197 HIS A N 1
ATOM 1581 C CA . HIS A 1 197 ? 3.730 16.553 -18.348 1.00 79.19 197 HIS A CA 1
ATOM 1582 C C . HIS A 1 197 ? 3.737 16.448 -19.871 1.00 79.19 197 HIS A C 1
ATOM 1584 O O . HIS A 1 197 ? 3.049 17.206 -20.554 1.00 79.19 197 HIS A O 1
ATOM 1590 N N . ASN A 1 198 ? 4.517 15.510 -20.404 1.00 80.81 198 ASN A N 1
ATOM 1591 C CA . ASN A 1 198 ? 4.763 15.386 -21.840 1.00 80.81 198 ASN A CA 1
ATOM 1592 C C . ASN A 1 198 ? 3.859 14.347 -22.521 1.00 80.81 198 ASN A C 1
ATOM 1594 O O . ASN A 1 198 ? 3.989 14.106 -23.720 1.00 80.81 198 ASN A O 1
ATOM 1598 N N . LEU A 1 199 ? 2.934 13.737 -21.766 1.00 79.94 199 LEU A N 1
ATOM 1599 C CA . LEU A 1 199 ? 1.986 12.692 -22.189 1.00 79.94 199 LEU A CA 1
ATOM 1600 C C . LEU A 1 199 ? 2.630 11.394 -22.706 1.00 79.94 199 LEU A C 1
ATOM 1602 O O . LEU A 1 199 ? 1.913 10.485 -23.119 1.00 79.94 199 LEU A O 1
ATOM 1606 N N . SER A 1 200 ? 3.960 11.316 -22.719 1.00 81.31 200 SER A N 1
ATOM 1607 C CA . SER A 1 200 ? 4.740 10.160 -23.149 1.00 81.31 200 SER A CA 1
ATOM 1608 C C . SER A 1 200 ? 6.178 10.272 -22.646 1.00 81.31 200 SER A C 1
ATOM 1610 O O . SER A 1 200 ? 6.678 11.378 -22.424 1.00 81.31 200 SER A O 1
ATOM 1612 N N . LEU A 1 201 ? 6.847 9.130 -22.483 1.00 85.38 201 LEU A N 1
ATOM 1613 C CA . LEU A 1 201 ? 8.303 9.074 -22.360 1.00 85.38 201 LEU A CA 1
ATOM 1614 C C . LEU A 1 201 ? 8.946 8.995 -23.751 1.00 85.38 201 LEU A C 1
ATOM 1616 O O . LEU A 1 201 ? 8.469 8.212 -24.580 1.00 85.38 201 LEU A O 1
ATOM 1620 N N . PRO A 1 202 ? 10.038 9.734 -24.003 1.00 84.69 202 PRO A N 1
ATOM 1621 C CA . PRO A 1 202 ? 10.733 9.719 -25.277 1.00 84.69 202 PRO A CA 1
ATOM 1622 C C . PRO A 1 202 ? 11.736 8.559 -25.292 1.00 84.69 202 PRO A C 1
ATOM 1624 O O . PRO A 1 202 ? 12.941 8.737 -25.413 1.00 84.69 202 PRO A O 1
ATOM 1627 N N . PHE A 1 203 ? 11.249 7.336 -25.088 1.00 81.81 203 PHE A N 1
ATOM 1628 C CA . PHE A 1 203 ? 12.142 6.188 -25.096 1.00 81.81 203 PHE A CA 1
ATOM 1629 C C . PHE A 1 203 ? 12.572 5.840 -26.520 1.00 81.81 203 PHE A C 1
ATOM 1631 O O . PHE A 1 203 ? 11.786 5.863 -27.470 1.00 81.81 203 PHE A O 1
ATOM 1638 N N . GLY A 1 204 ? 13.839 5.478 -26.646 1.00 77.75 204 GLY A N 1
ATOM 1639 C CA . GLY A 1 204 ? 14.426 4.885 -27.827 1.00 77.75 204 GLY A CA 1
ATOM 1640 C C . GLY A 1 204 ? 14.876 3.459 -27.548 1.00 77.75 204 GLY A C 1
ATOM 1641 O O . GLY A 1 204 ? 15.024 3.017 -26.406 1.00 77.75 204 GLY A O 1
ATOM 1642 N N . TYR A 1 205 ? 15.134 2.734 -28.628 1.00 76.56 205 TYR A N 1
ATOM 1643 C CA . TYR A 1 205 ? 15.768 1.432 -28.541 1.00 76.56 205 TYR A CA 1
ATOM 1644 C C . TYR A 1 205 ? 17.279 1.595 -28.657 1.00 76.56 205 TYR A C 1
ATOM 1646 O O . TYR A 1 205 ? 17.810 1.839 -29.745 1.00 76.56 205 TYR A O 1
ATOM 1654 N N . ALA A 1 206 ? 17.975 1.464 -27.534 1.00 68.81 206 ALA A N 1
ATOM 1655 C CA . ALA A 1 206 ? 19.426 1.524 -27.505 1.00 68.81 206 ALA A CA 1
ATOM 1656 C C . ALA A 1 206 ? 20.009 0.137 -27.792 1.00 68.81 206 ALA A C 1
ATOM 1658 O O . ALA A 1 206 ? 19.524 -0.866 -27.277 1.00 68.81 206 ALA A O 1
ATOM 1659 N N . GLN A 1 207 ? 21.063 0.074 -28.610 1.00 65.75 207 GLN A N 1
ATOM 1660 C CA . GLN A 1 207 ? 21.912 -1.113 -28.721 1.00 65.75 207 GLN A CA 1
ATOM 1661 C C . GLN A 1 207 ? 23.208 -0.850 -27.971 1.00 65.75 207 GLN A C 1
ATOM 1663 O O . GLN A 1 207 ? 23.959 0.052 -28.344 1.00 65.75 207 GLN A O 1
ATOM 1668 N N . PHE A 1 208 ? 23.513 -1.678 -26.982 1.00 67.06 208 PHE A N 1
ATOM 1669 C CA . PHE A 1 208 ? 24.821 -1.691 -26.345 1.00 67.06 208 PHE A CA 1
ATOM 1670 C C . PHE A 1 208 ? 25.464 -3.064 -26.439 1.00 67.06 208 PHE A C 1
ATOM 1672 O O . PHE A 1 208 ? 24.826 -4.078 -26.715 1.00 67.06 208 PHE A O 1
ATOM 1679 N N . ILE A 1 209 ? 26.782 -3.076 -26.297 1.00 61.75 209 ILE A N 1
ATOM 1680 C CA . ILE A 1 209 ? 27.563 -4.302 -26.260 1.00 61.75 209 ILE A CA 1
ATOM 1681 C C . ILE A 1 209 ? 27.879 -4.535 -24.794 1.00 61.75 209 ILE A C 1
ATOM 1683 O O . ILE A 1 209 ? 28.602 -3.735 -24.206 1.00 61.75 209 ILE A O 1
ATOM 1687 N N . ASP A 1 210 ? 27.345 -5.609 -24.221 1.00 60.59 210 ASP A N 1
ATOM 1688 C CA . ASP A 1 210 ? 27.764 -6.051 -22.895 1.00 60.59 210 ASP A CA 1
ATOM 1689 C C . ASP A 1 210 ? 29.269 -6.352 -22.950 1.00 60.59 210 ASP A C 1
ATOM 1691 O O . ASP A 1 210 ? 29.724 -7.215 -23.707 1.00 60.59 210 ASP A O 1
ATOM 1695 N N . GLU A 1 211 ? 30.058 -5.610 -22.175 1.00 61.34 211 GLU A N 1
ATOM 1696 C CA . GLU A 1 211 ? 31.517 -5.717 -22.159 1.00 61.34 211 GLU A CA 1
ATOM 1697 C C . GLU A 1 211 ? 32.002 -7.085 -21.651 1.00 61.34 211 GLU A C 1
ATOM 1699 O O . GLU A 1 211 ? 33.079 -7.544 -22.042 1.00 61.34 211 GLU A O 1
ATOM 1704 N N . ASN A 1 212 ? 31.201 -7.770 -20.829 1.00 67.50 212 ASN A N 1
ATOM 1705 C CA . ASN A 1 212 ? 31.528 -9.070 -20.249 1.00 67.50 212 ASN A CA 1
ATOM 1706 C C . ASN A 1 212 ? 31.181 -10.232 -21.183 1.00 67.50 212 ASN A C 1
ATOM 1708 O O . ASN A 1 212 ? 31.914 -11.223 -21.235 1.00 67.50 212 ASN A O 1
ATOM 1712 N N . THR A 1 213 ? 30.075 -10.136 -21.926 1.00 68.62 213 THR A N 1
ATOM 1713 C CA . THR A 1 213 ? 29.609 -11.224 -22.807 1.00 68.62 213 THR A CA 1
ATOM 1714 C C . THR A 1 213 ? 29.850 -10.966 -24.295 1.00 68.62 213 THR A C 1
ATOM 1716 O O . THR A 1 213 ? 29.691 -11.881 -25.110 1.00 68.62 213 THR A O 1
ATOM 1719 N N . ALA A 1 214 ? 30.257 -9.746 -24.662 1.00 63.59 214 ALA A N 1
ATOM 1720 C CA . ALA A 1 214 ? 30.378 -9.237 -26.031 1.00 63.59 214 ALA A CA 1
ATOM 1721 C C . ALA A 1 214 ? 29.097 -9.401 -26.874 1.00 63.59 214 ALA A C 1
ATOM 1723 O O . ALA A 1 214 ? 29.146 -9.363 -28.110 1.00 63.59 214 ALA A O 1
ATOM 1724 N N . ARG A 1 215 ? 27.944 -9.609 -26.225 1.00 60.69 215 ARG A N 1
ATOM 1725 C CA . ARG A 1 215 ? 26.644 -9.714 -26.887 1.00 60.69 215 ARG A CA 1
ATOM 1726 C C . ARG A 1 215 ? 26.079 -8.321 -27.113 1.00 60.69 215 ARG A C 1
ATOM 1728 O O . ARG A 1 215 ? 26.235 -7.436 -26.280 1.00 60.69 215 ARG A O 1
ATOM 1735 N N . ARG A 1 216 ? 25.435 -8.134 -28.267 1.00 60.59 216 ARG A N 1
ATOM 1736 C CA . ARG A 1 216 ? 24.594 -6.959 -28.490 1.00 60.59 216 ARG A CA 1
ATOM 1737 C C . ARG A 1 216 ? 23.311 -7.163 -27.707 1.00 60.59 216 ARG A C 1
ATOM 1739 O O . ARG A 1 216 ? 22.565 -8.085 -28.022 1.00 60.59 216 ARG A O 1
ATOM 1746 N N . GLU A 1 217 ? 23.087 -6.311 -26.728 1.00 65.38 217 GLU A N 1
ATOM 1747 C CA . GLU A 1 217 ? 21.824 -6.199 -26.021 1.00 65.38 217 GLU A CA 1
ATOM 1748 C C . GLU A 1 217 ? 21.087 -4.976 -26.555 1.00 65.38 217 GLU A C 1
ATOM 1750 O O . GLU A 1 217 ? 21.684 -3.929 -26.819 1.00 65.38 217 GLU A O 1
ATOM 1755 N N . MET A 1 218 ? 19.792 -5.149 -26.797 1.00 68.81 218 MET A N 1
ATOM 1756 C CA . MET A 1 218 ? 18.910 -4.074 -27.219 1.00 68.81 218 MET A CA 1
ATOM 1757 C C . MET A 1 218 ? 17.946 -3.804 -26.079 1.00 68.81 218 MET A C 1
ATOM 1759 O O . MET A 1 218 ? 17.311 -4.740 -25.595 1.00 68.81 218 MET A O 1
ATOM 1763 N N . THR A 1 219 ? 17.852 -2.555 -25.640 1.00 76.12 219 THR A N 1
ATOM 1764 C CA . THR A 1 219 ? 17.039 -2.197 -24.478 1.00 76.12 219 THR A CA 1
ATOM 1765 C C . THR A 1 219 ? 16.180 -0.984 -24.727 1.00 76.12 219 THR A C 1
ATOM 1767 O O . THR A 1 219 ? 16.454 -0.153 -25.595 1.00 76.12 219 THR A O 1
ATOM 1770 N N . LEU A 1 220 ? 15.146 -0.891 -23.902 1.00 85.75 220 LEU A N 1
ATOM 1771 C CA . LEU A 1 220 ? 14.289 0.268 -23.792 1.00 85.75 220 LEU A CA 1
ATOM 1772 C C . LEU A 1 220 ? 14.989 1.325 -22.934 1.00 85.75 220 LEU A C 1
ATOM 1774 O O . LEU A 1 220 ? 15.181 1.109 -21.735 1.00 85.75 220 LEU A O 1
ATOM 1778 N N . SER A 1 221 ? 15.385 2.445 -23.534 1.00 88.19 221 SER A N 1
ATOM 1779 C CA . SER A 1 221 ? 16.154 3.478 -22.840 1.00 88.19 221 SER A CA 1
ATOM 1780 C C . SER A 1 221 ? 15.611 4.874 -23.103 1.00 88.19 221 SER A C 1
ATOM 1782 O O . SER A 1 221 ? 15.024 5.129 -24.147 1.00 88.19 221 SER A O 1
ATOM 1784 N N . VAL A 1 222 ? 15.835 5.785 -22.166 1.00 88.94 222 VAL A N 1
ATOM 1785 C CA . VAL A 1 222 ? 15.549 7.215 -22.315 1.00 88.94 222 VAL A CA 1
ATOM 1786 C C . VAL A 1 222 ? 16.851 7.983 -22.169 1.00 88.94 222 VAL A C 1
ATOM 1788 O O . VAL A 1 222 ? 17.620 7.709 -21.245 1.00 88.94 222 VAL A O 1
ATOM 1791 N N . ASP A 1 223 ? 17.101 8.927 -23.070 1.00 86.88 223 ASP A N 1
ATOM 1792 C CA . ASP A 1 223 ? 18.264 9.802 -22.971 1.00 86.88 223 ASP A CA 1
ATOM 1793 C C . ASP A 1 223 ? 18.082 10.749 -21.784 1.00 86.88 223 ASP A C 1
ATOM 1795 O O . ASP A 1 223 ? 17.051 11.411 -21.634 1.00 86.88 223 ASP A O 1
ATOM 1799 N N . LEU A 1 224 ? 19.091 10.811 -20.913 1.00 86.25 224 LEU A N 1
ATOM 1800 C CA . LEU A 1 224 ? 18.995 11.580 -19.680 1.00 86.25 224 LEU A CA 1
ATOM 1801 C C . LEU A 1 224 ? 18.817 13.071 -19.982 1.00 86.25 224 LEU A C 1
ATOM 1803 O O . LEU A 1 224 ? 18.026 13.727 -19.317 1.00 86.25 224 LEU A O 1
ATOM 1807 N N . GLU A 1 225 ? 19.472 13.593 -21.023 1.00 84.62 225 GLU A N 1
ATOM 1808 C CA . GLU A 1 225 ? 19.307 14.984 -21.473 1.00 84.62 225 GLU A CA 1
ATOM 1809 C C . GLU A 1 225 ? 17.852 15.333 -21.838 1.00 84.62 225 GLU A C 1
ATOM 1811 O O . GLU A 1 225 ? 17.449 16.485 -21.682 1.00 84.62 225 GLU A O 1
ATOM 1816 N N . GLU A 1 226 ? 17.048 14.365 -22.292 1.00 84.38 226 GLU A N 1
ATOM 1817 C CA . GLU A 1 226 ? 15.657 14.611 -22.689 1.00 84.38 226 GLU A CA 1
ATOM 1818 C C . GLU A 1 226 ? 14.704 14.699 -21.498 1.00 84.38 226 GLU A C 1
ATOM 1820 O O . GLU A 1 226 ? 13.715 15.433 -21.565 1.00 84.38 226 GLU A O 1
ATOM 1825 N N . VAL A 1 227 ? 14.994 13.973 -20.412 1.00 81.69 227 VAL A N 1
ATOM 1826 C CA . VAL A 1 227 ? 14.176 13.970 -19.187 1.00 81.69 227 VAL A CA 1
ATOM 1827 C C . VAL A 1 227 ? 14.722 14.867 -18.083 1.00 81.69 227 VAL A C 1
ATOM 1829 O O . VAL A 1 227 ? 13.964 15.276 -17.203 1.00 81.69 227 VAL A O 1
ATOM 1832 N N . ASN A 1 228 ? 15.995 15.258 -18.161 1.00 79.25 228 ASN A N 1
ATOM 1833 C CA . ASN A 1 228 ? 16.665 16.177 -17.239 1.00 79.25 228 ASN A CA 1
ATOM 1834 C C . ASN A 1 228 ? 16.316 17.655 -17.513 1.00 79.25 228 ASN A C 1
ATOM 1836 O O . ASN A 1 228 ? 17.158 18.548 -17.471 1.00 79.25 228 ASN A O 1
ATOM 1840 N N . VAL A 1 229 ? 15.052 17.908 -17.847 1.00 72.50 229 VAL A N 1
ATOM 1841 C CA . VAL A 1 229 ? 14.483 19.242 -18.094 1.00 72.50 229 VAL A CA 1
ATOM 1842 C C . VAL A 1 229 ? 13.309 19.541 -17.162 1.00 72.50 229 VAL A C 1
ATOM 1844 O O . VAL A 1 229 ? 12.643 20.561 -17.315 1.00 72.50 229 VAL A O 1
ATOM 1847 N N . ILE A 1 230 ? 13.030 18.647 -16.207 1.00 67.31 230 ILE A N 1
ATOM 1848 C CA . ILE A 1 230 ? 12.020 18.865 -15.170 1.00 67.31 230 ILE A CA 1
ATOM 1849 C C . ILE A 1 230 ? 12.533 19.970 -14.236 1.00 67.31 230 ILE A C 1
ATOM 1851 O O . ILE A 1 230 ? 13.367 19.731 -13.361 1.00 67.31 230 ILE A O 1
ATOM 1855 N N . GLU A 1 231 ? 12.044 21.192 -14.431 1.00 61.97 231 GLU A N 1
ATOM 1856 C CA . GLU A 1 231 ? 12.223 22.283 -13.474 1.00 61.97 231 GLU A CA 1
ATOM 1857 C C . GLU A 1 231 ? 11.206 22.122 -12.329 1.00 61.97 231 GLU A C 1
ATOM 1859 O O . GLU A 1 231 ? 10.048 21.778 -12.564 1.00 61.97 231 GLU A O 1
ATOM 1864 N N . SER A 1 232 ? 11.637 22.349 -11.080 1.00 54.78 232 SER A N 1
ATOM 1865 C CA . SER A 1 232 ? 10.721 22.415 -9.930 1.00 54.78 232 SER A CA 1
ATOM 1866 C C . SER A 1 232 ? 9.745 23.570 -10.156 1.00 54.78 232 SER A C 1
ATOM 1868 O O . SER A 1 232 ? 10.173 24.715 -10.305 1.00 54.78 232 SER A O 1
ATOM 1870 N N . ASP A 1 233 ? 8.448 23.271 -10.196 1.00 55.53 233 ASP A N 1
ATOM 1871 C CA . ASP A 1 233 ? 7.394 24.244 -10.501 1.00 55.53 233 ASP A CA 1
ATOM 1872 C C . ASP A 1 233 ? 6.331 24.252 -9.392 1.00 55.53 233 ASP A C 1
ATOM 1874 O O . ASP A 1 233 ? 5.120 24.242 -9.632 1.00 55.53 233 ASP A O 1
ATOM 1878 N N . ILE A 1 234 ? 6.824 24.272 -8.146 1.00 54.09 234 ILE A N 1
ATOM 1879 C CA . ILE A 1 234 ? 6.033 24.303 -6.903 1.00 54.09 234 ILE A CA 1
ATOM 1880 C C . ILE A 1 234 ? 5.060 25.495 -6.839 1.00 54.09 234 ILE A C 1
ATOM 1882 O O . ILE A 1 234 ? 4.089 25.484 -6.084 1.00 54.09 234 ILE A O 1
ATOM 1886 N N . ASP A 1 235 ? 5.335 26.546 -7.615 1.00 50.28 235 ASP A N 1
ATOM 1887 C CA . ASP A 1 235 ? 4.507 27.746 -7.693 1.00 50.28 235 ASP A CA 1
ATOM 1888 C C . ASP A 1 235 ? 3.328 27.581 -8.676 1.00 50.28 235 ASP A C 1
ATOM 1890 O O . ASP A 1 235 ? 2.330 28.299 -8.560 1.00 50.28 235 ASP A O 1
ATOM 1894 N N . THR A 1 236 ? 3.409 26.637 -9.624 1.00 51.72 236 THR A N 1
ATOM 1895 C CA . THR A 1 236 ? 2.397 26.415 -10.676 1.00 51.72 236 THR A CA 1
ATOM 1896 C C . THR A 1 236 ? 1.522 25.192 -10.407 1.00 51.72 236 THR A C 1
ATOM 1898 O O . THR A 1 236 ? 0.326 25.218 -10.715 1.00 51.72 236 THR A O 1
ATOM 1901 N N . TYR A 1 237 ? 2.070 24.140 -9.798 1.00 49.59 237 TYR A N 1
ATOM 1902 C CA . TYR A 1 237 ? 1.338 22.930 -9.425 1.00 49.59 237 TYR A CA 1
ATOM 1903 C C . TYR A 1 237 ? 1.378 22.770 -7.896 1.00 49.59 237 TYR A C 1
ATOM 1905 O O . TYR A 1 237 ? 2.373 23.094 -7.263 1.00 49.59 237 TYR A O 1
ATOM 1913 N N . GLY A 1 238 ? 0.253 22.377 -7.279 1.00 47.19 238 GLY A N 1
ATOM 1914 C CA . GLY A 1 238 ? 0.106 22.293 -5.815 1.00 47.19 238 GLY A CA 1
ATOM 1915 C C . GLY A 1 238 ? 1.048 21.269 -5.150 1.00 47.19 238 GLY A C 1
ATOM 1916 O O . GLY A 1 238 ? 1.935 20.740 -5.805 1.00 47.19 238 GLY A O 1
ATOM 1917 N N . PRO A 1 239 ? 0.857 20.916 -3.863 1.00 45.50 239 PRO A N 1
ATOM 1918 C CA . PRO A 1 239 ? 1.743 19.974 -3.158 1.00 45.50 239 PRO A CA 1
ATOM 1919 C C . PRO A 1 239 ? 1.886 18.600 -3.843 1.00 45.50 239 PRO A C 1
ATOM 1921 O O . PRO A 1 239 ? 2.886 17.923 -3.630 1.00 45.50 239 PRO A O 1
ATOM 1924 N N . ASP A 1 240 ? 0.936 18.241 -4.711 1.00 51.47 240 ASP A N 1
ATOM 1925 C CA . ASP A 1 240 ? 0.917 17.003 -5.498 1.00 51.47 240 ASP A CA 1
ATOM 1926 C C . ASP A 1 240 ? 1.623 17.127 -6.867 1.00 51.47 240 ASP A C 1
ATOM 1928 O O . ASP A 1 240 ? 1.608 16.190 -7.668 1.00 51.47 240 ASP A O 1
ATOM 1932 N N . GLY A 1 241 ? 2.223 18.285 -7.165 1.00 49.59 241 GLY A N 1
ATOM 1933 C CA . GLY A 1 241 ? 2.926 18.577 -8.408 1.00 49.59 241 GLY A CA 1
ATOM 1934 C C . GLY A 1 241 ? 4.268 19.265 -8.169 1.00 49.59 241 GLY A C 1
ATOM 1935 O O . GLY A 1 241 ? 4.341 20.471 -7.972 1.00 49.59 241 GLY A O 1
ATOM 1936 N N . TYR A 1 242 ? 5.334 18.474 -8.290 1.00 62.09 242 TYR A N 1
ATOM 1937 C CA . TYR A 1 242 ? 6.671 18.932 -8.691 1.00 62.09 242 TYR A CA 1
ATOM 1938 C C . TYR A 1 242 ? 7.362 19.893 -7.720 1.00 62.09 242 TYR A C 1
ATOM 1940 O O . TYR A 1 242 ? 7.808 20.983 -8.078 1.00 62.09 242 TYR A O 1
ATOM 1948 N N . ARG A 1 243 ? 7.520 19.438 -6.472 1.00 60.84 243 ARG A N 1
ATOM 1949 C CA . ARG A 1 243 ? 8.366 20.118 -5.484 1.00 60.84 243 ARG A CA 1
ATOM 1950 C C . ARG A 1 243 ? 9.853 20.052 -5.844 1.00 60.84 243 ARG A C 1
ATOM 1952 O O . ARG A 1 243 ? 10.613 20.952 -5.489 1.00 60.84 243 ARG A O 1
ATOM 1959 N N . GLU A 1 244 ? 10.269 19.011 -6.553 1.00 70.69 244 GLU A N 1
ATOM 1960 C CA . GLU A 1 244 ? 11.670 18.636 -6.726 1.00 70.69 244 GLU A CA 1
ATOM 1961 C C . GLU A 1 244 ? 12.048 18.616 -8.213 1.00 70.69 244 GLU A C 1
ATOM 1963 O O . GLU A 1 244 ? 11.261 18.211 -9.065 1.00 70.69 244 GLU A O 1
ATOM 1968 N N . GLY A 1 245 ? 13.220 19.173 -8.529 1.00 69.44 245 GLY A N 1
ATOM 1969 C CA . GLY A 1 245 ? 13.718 19.281 -9.902 1.00 69.44 245 GLY A CA 1
ATOM 1970 C C . GLY A 1 245 ? 14.439 18.015 -10.357 1.00 69.44 245 GLY A C 1
ATOM 1971 O O . GLY A 1 245 ? 14.673 17.100 -9.573 1.00 69.44 245 GLY A O 1
ATOM 1972 N N . ALA A 1 246 ? 14.848 17.981 -11.620 1.00 76.94 246 ALA A N 1
ATOM 1973 C CA . ALA A 1 246 ? 15.483 16.814 -12.224 1.00 76.94 246 ALA A CA 1
ATOM 1974 C C . ALA A 1 246 ? 16.749 16.315 -11.490 1.00 76.94 246 ALA A C 1
ATOM 1976 O O . ALA A 1 246 ? 16.939 15.103 -11.389 1.00 76.94 246 ALA A O 1
ATOM 1977 N N . ASP A 1 247 ? 17.544 17.212 -10.891 1.00 80.19 247 ASP A N 1
ATOM 1978 C CA . ASP A 1 247 ? 18.695 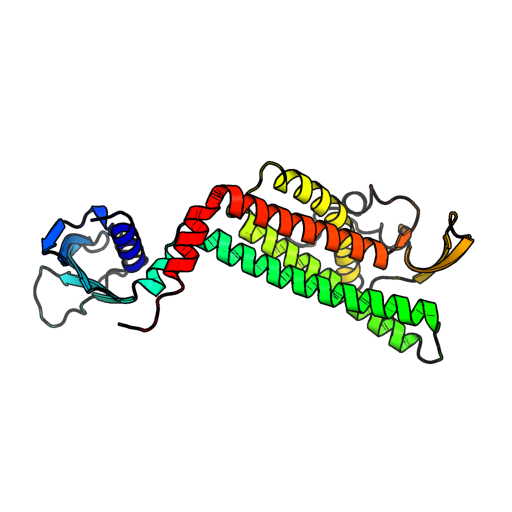16.835 -10.055 1.00 80.19 247 ASP A CA 1
ATOM 1979 C C . ASP A 1 247 ? 18.280 15.914 -8.894 1.00 80.19 247 ASP A C 1
ATOM 1981 O O . ASP A 1 247 ? 18.946 14.920 -8.626 1.00 80.19 247 ASP A O 1
ATOM 1985 N N . HIS A 1 248 ? 17.136 16.169 -8.250 1.00 82.75 248 HIS A N 1
ATOM 1986 C CA . HIS A 1 248 ? 16.644 15.312 -7.167 1.00 82.75 248 HIS A CA 1
ATOM 1987 C C . HIS A 1 248 ? 16.387 13.871 -7.642 1.00 82.75 248 HIS A C 1
ATOM 1989 O O . HIS A 1 248 ? 16.683 12.916 -6.924 1.00 82.75 248 HIS A O 1
ATOM 1995 N N . HIS A 1 249 ? 15.842 13.716 -8.851 1.00 83.88 249 HIS A N 1
ATOM 1996 C CA . HIS A 1 249 ? 15.443 12.417 -9.392 1.00 83.88 249 HIS A CA 1
ATOM 1997 C C . HIS A 1 249 ? 16.596 11.648 -10.039 1.00 83.88 249 HIS A C 1
ATOM 1999 O O . HIS A 1 249 ? 16.597 10.418 -10.010 1.00 83.88 249 HIS A O 1
ATOM 2005 N N . TYR A 1 250 ? 17.555 12.351 -10.646 1.00 87.12 250 TYR A N 1
ATOM 2006 C CA . TYR A 1 250 ? 18.520 11.726 -11.547 1.00 87.12 250 TYR A CA 1
ATOM 2007 C C . TYR A 1 250 ? 19.995 11.949 -11.194 1.00 87.12 250 TYR A C 1
ATOM 2009 O O . TYR A 1 250 ? 20.845 11.384 -11.877 1.00 87.12 250 TYR A O 1
ATOM 2017 N N . GLU A 1 251 ? 20.339 12.691 -10.131 1.00 84.69 251 GLU A N 1
ATOM 2018 C CA . GLU A 1 251 ? 21.744 12.956 -9.747 1.00 84.69 251 GLU A CA 1
ATOM 2019 C C . GLU A 1 251 ? 22.577 11.674 -9.569 1.00 84.69 251 GLU A C 1
ATOM 2021 O O . GLU A 1 251 ? 23.761 11.644 -9.902 1.00 84.69 251 GLU A O 1
ATOM 2026 N N . LYS A 1 252 ? 21.958 10.595 -9.074 1.00 84.38 252 LYS A N 1
ATOM 2027 C CA . LYS A 1 252 ? 22.614 9.296 -8.850 1.00 84.38 252 LYS A CA 1
ATOM 2028 C C . LYS A 1 252 ? 22.626 8.377 -10.083 1.00 84.38 252 LYS A C 1
ATOM 2030 O O . LYS A 1 252 ? 23.137 7.260 -10.004 1.00 84.38 252 LYS A O 1
ATOM 2035 N N . VAL A 1 253 ? 22.042 8.783 -11.213 1.00 84.25 253 VAL A N 1
ATOM 2036 C CA . VAL A 1 253 ? 22.032 7.962 -12.432 1.00 84.25 253 VAL A CA 1
ATOM 2037 C C . VAL A 1 253 ? 23.404 8.033 -13.100 1.00 84.25 253 VAL A C 1
ATOM 2039 O O . VAL A 1 253 ? 23.845 9.089 -13.541 1.00 84.25 253 VAL A O 1
ATOM 2042 N N . GLU A 1 254 ? 24.084 6.890 -13.197 1.00 82.38 254 GLU A N 1
ATOM 2043 C CA . GLU A 1 254 ? 25.350 6.792 -13.922 1.00 82.38 254 GLU A CA 1
ATOM 2044 C C . GLU A 1 254 ? 25.128 6.713 -15.443 1.00 82.38 254 GLU A C 1
ATOM 2046 O O . GLU A 1 254 ? 24.369 5.871 -15.930 1.00 82.38 254 GLU A O 1
ATOM 2051 N N . GLY A 1 255 ? 25.861 7.540 -16.193 1.00 82.94 255 GLY A N 1
ATOM 2052 C CA . GLY A 1 255 ? 25.833 7.578 -17.658 1.00 82.94 255 GLY A CA 1
ATOM 2053 C C . GLY A 1 255 ? 24.783 8.529 -18.239 1.00 82.94 255 GLY A C 1
ATOM 2054 O O . GLY A 1 255 ? 24.091 9.238 -17.517 1.00 82.94 255 GLY A O 1
ATOM 2055 N N . ASP A 1 256 ? 24.672 8.532 -19.569 1.00 85.38 256 ASP A N 1
ATOM 2056 C CA . ASP A 1 256 ? 23.840 9.501 -20.303 1.00 85.38 256 ASP A CA 1
ATOM 2057 C C . ASP A 1 256 ? 22.445 8.948 -20.653 1.00 85.38 256 ASP A C 1
ATOM 2059 O O . ASP A 1 256 ? 21.651 9.621 -21.307 1.00 85.38 256 ASP A O 1
ATOM 2063 N N . THR A 1 257 ? 22.135 7.711 -20.244 1.00 87.50 257 THR A N 1
ATOM 2064 C CA . THR A 1 257 ? 20.875 7.028 -20.585 1.00 87.50 257 THR A CA 1
ATOM 2065 C C . THR A 1 257 ? 20.306 6.266 -19.395 1.00 87.50 257 THR A C 1
ATOM 2067 O O . THR A 1 257 ? 21.039 5.630 -18.638 1.00 87.50 257 THR A O 1
ATOM 2070 N N . ILE A 1 258 ? 18.981 6.274 -19.263 1.00 89.69 258 ILE A N 1
ATOM 2071 C CA . ILE A 1 258 ? 18.236 5.468 -18.299 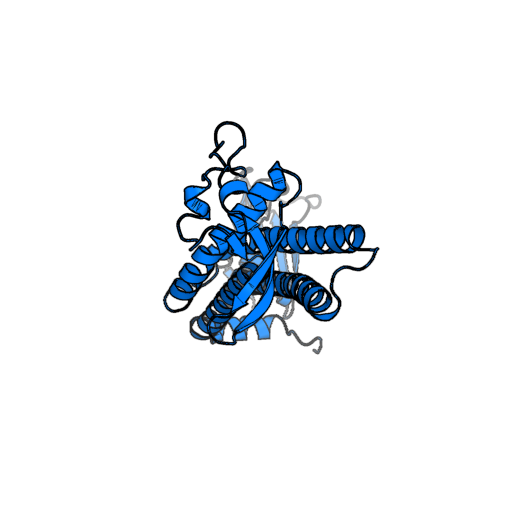1.00 89.69 258 ILE A CA 1
ATOM 2072 C C . ILE A 1 258 ? 17.691 4.238 -19.020 1.00 89.69 258 ILE A C 1
ATOM 2074 O O . ILE A 1 258 ? 16.823 4.362 -19.877 1.00 89.69 258 ILE A O 1
ATOM 2078 N N . ASN A 1 259 ? 18.153 3.045 -18.649 1.00 90.69 259 ASN A N 1
ATOM 2079 C CA . ASN A 1 259 ? 17.538 1.793 -19.092 1.00 90.69 259 ASN A CA 1
ATOM 2080 C C . ASN A 1 259 ? 16.239 1.554 -18.302 1.00 90.69 259 ASN A C 1
ATOM 2082 O O . ASN A 1 259 ? 16.290 1.243 -17.109 1.00 90.69 259 ASN A O 1
ATOM 2086 N N . ILE A 1 260 ? 15.090 1.704 -18.968 1.00 91.00 260 ILE A N 1
ATOM 2087 C CA . ILE A 1 260 ? 13.761 1.605 -18.351 1.00 91.00 260 ILE A CA 1
ATOM 2088 C C . ILE A 1 260 ? 13.529 0.204 -17.791 1.00 91.00 260 ILE A C 1
ATOM 2090 O O . ILE A 1 260 ? 13.154 0.079 -16.631 1.00 91.00 260 ILE A O 1
ATOM 2094 N N . GLU A 1 261 ? 13.777 -0.843 -18.581 1.00 90.62 261 GLU A N 1
ATOM 2095 C CA . GLU A 1 261 ? 13.557 -2.231 -18.154 1.00 90.62 261 GLU A CA 1
ATOM 2096 C C . GLU A 1 261 ? 14.371 -2.549 -16.892 1.00 90.62 261 GLU A C 1
ATOM 2098 O O . GLU A 1 261 ? 13.850 -3.091 -15.917 1.00 90.62 261 GLU A O 1
ATOM 2103 N N . ARG A 1 262 ? 15.645 -2.140 -16.869 1.00 91.50 262 ARG A N 1
ATOM 2104 C CA . ARG A 1 262 ? 16.514 -2.321 -15.703 1.00 91.50 262 ARG A CA 1
ATOM 2105 C C . ARG A 1 262 ? 16.006 -1.551 -14.485 1.00 91.50 262 ARG A C 1
ATOM 2107 O O . ARG A 1 262 ? 15.987 -2.123 -13.402 1.00 91.50 262 ARG A O 1
ATOM 2114 N N . ARG A 1 263 ? 15.608 -0.284 -14.636 1.00 93.44 263 ARG A N 1
ATOM 2115 C CA . ARG A 1 263 ? 15.103 0.531 -13.514 1.00 93.44 263 ARG A CA 1
ATOM 2116 C C . ARG A 1 263 ? 13.790 0.008 -12.954 1.00 93.44 263 ARG A C 1
ATOM 2118 O O . ARG A 1 263 ? 13.624 -0.032 -11.745 1.00 93.44 263 ARG A O 1
ATOM 2125 N N . ILE A 1 264 ? 12.893 -0.449 -13.820 1.00 95.38 264 ILE A N 1
ATOM 2126 C CA . ILE A 1 264 ? 11.647 -1.102 -13.416 1.00 95.38 264 ILE A CA 1
ATOM 2127 C C . ILE A 1 264 ? 11.941 -2.369 -12.610 1.00 95.38 264 ILE A C 1
ATOM 2129 O O . ILE A 1 264 ? 11.358 -2.554 -11.546 1.00 95.38 264 ILE A O 1
ATOM 2133 N N . ASN A 1 265 ? 12.887 -3.195 -13.065 1.00 95.56 265 ASN A N 1
ATOM 2134 C CA . ASN A 1 265 ? 13.316 -4.379 -12.324 1.00 95.56 265 ASN A CA 1
ATOM 2135 C C . ASN A 1 265 ? 13.912 -4.026 -10.954 1.00 95.56 265 ASN A C 1
ATOM 2137 O O . ASN A 1 265 ? 13.477 -4.597 -9.963 1.00 95.56 265 ASN A O 1
ATOM 2141 N N . LEU A 1 266 ? 14.862 -3.086 -10.891 1.00 95.94 266 LEU A N 1
ATOM 2142 C CA . LEU A 1 266 ? 15.492 -2.672 -9.630 1.00 95.94 266 LEU A CA 1
ATOM 2143 C C . LEU A 1 266 ? 14.463 -2.121 -8.638 1.00 95.94 266 LEU A C 1
ATOM 2145 O O . LEU A 1 266 ? 14.415 -2.571 -7.501 1.00 95.94 266 LEU A O 1
ATOM 2149 N N . HIS A 1 267 ? 13.580 -1.231 -9.095 1.00 97.81 267 HIS A N 1
ATOM 2150 C CA . HIS A 1 267 ? 12.496 -0.704 -8.272 1.00 97.81 267 HIS A CA 1
ATOM 2151 C C . HIS A 1 267 ? 11.572 -1.803 -7.740 1.00 97.81 267 HIS A C 1
ATOM 2153 O O . HIS A 1 267 ? 11.194 -1.771 -6.575 1.00 97.81 267 HIS A O 1
ATOM 2159 N N . TYR A 1 268 ? 11.177 -2.766 -8.581 1.00 98.38 268 TYR A N 1
ATOM 2160 C CA . TYR A 1 268 ? 10.313 -3.858 -8.134 1.00 98.38 268 TYR A CA 1
ATOM 2161 C C . TYR A 1 268 ? 11.002 -4.737 -7.086 1.00 98.38 268 TYR A C 1
ATOM 2163 O O . TYR A 1 268 ? 10.372 -5.069 -6.088 1.00 98.38 268 TYR A O 1
ATOM 2171 N N . GLU A 1 269 ? 12.265 -5.121 -7.302 1.00 98.31 269 GLU A N 1
ATOM 2172 C CA . GLU A 1 269 ? 12.982 -5.952 -6.328 1.00 98.31 269 GLU A CA 1
ATOM 2173 C C . GLU A 1 269 ? 13.161 -5.197 -5.002 1.00 98.31 269 GLU A C 1
ATOM 2175 O O . GLU A 1 269 ? 12.853 -5.764 -3.962 1.00 98.31 269 GLU A O 1
ATOM 2180 N N . ALA A 1 270 ? 13.504 -3.904 -5.027 1.00 97.88 270 ALA A N 1
ATOM 2181 C CA . ALA A 1 270 ? 13.591 -3.091 -3.811 1.00 97.88 270 ALA A CA 1
ATOM 2182 C C . ALA A 1 270 ? 12.228 -2.944 -3.099 1.00 97.88 270 ALA A C 1
ATOM 2184 O O . ALA A 1 270 ? 12.137 -3.061 -1.879 1.00 97.88 270 ALA A O 1
ATOM 2185 N N . ALA A 1 271 ? 11.136 -2.750 -3.851 1.00 98.06 271 ALA A N 1
ATOM 2186 C CA . ALA A 1 271 ? 9.782 -2.704 -3.292 1.00 98.06 271 ALA A CA 1
ATOM 2187 C C . ALA A 1 271 ? 9.386 -4.039 -2.646 1.00 98.06 271 ALA A C 1
ATOM 2189 O O . ALA A 1 271 ? 8.770 -4.062 -1.582 1.00 98.06 271 ALA A O 1
ATOM 2190 N N . LYS A 1 272 ? 9.749 -5.154 -3.283 1.00 98.31 272 LYS A N 1
ATOM 2191 C CA . LYS A 1 272 ? 9.514 -6.497 -2.762 1.00 98.31 272 LYS A CA 1
ATOM 2192 C C . LYS A 1 272 ? 10.328 -6.756 -1.498 1.00 98.31 272 LYS A C 1
ATOM 2194 O O . LYS A 1 272 ? 9.761 -7.227 -0.522 1.00 98.31 272 LYS A O 1
ATOM 2199 N N . GLU A 1 273 ? 11.614 -6.421 -1.498 1.00 97.75 273 GLU A N 1
ATOM 2200 C CA . GLU A 1 273 ? 12.481 -6.560 -0.325 1.00 97.75 273 GLU A CA 1
ATOM 2201 C C . GLU A 1 273 ? 11.965 -5.731 0.855 1.00 97.75 273 GLU A C 1
ATOM 2203 O O . GLU A 1 273 ? 11.945 -6.225 1.981 1.00 97.75 273 GLU A O 1
ATOM 2208 N N . LEU A 1 274 ? 11.450 -4.523 0.605 1.00 97.31 274 LEU A N 1
ATOM 2209 C CA . LEU A 1 274 ? 10.785 -3.717 1.627 1.00 97.31 274 LEU A CA 1
ATOM 2210 C C . LEU A 1 274 ? 9.532 -4.410 2.189 1.00 97.31 274 LEU A C 1
ATOM 2212 O O . LEU A 1 274 ? 9.366 -4.479 3.406 1.00 97.31 274 LEU A O 1
ATOM 2216 N N . VAL A 1 275 ? 8.656 -4.944 1.331 1.00 96.94 275 VAL A N 1
ATOM 2217 C CA . VAL A 1 275 ? 7.453 -5.681 1.768 1.00 96.94 275 VAL A CA 1
ATOM 2218 C C . VAL A 1 275 ? 7.828 -6.932 2.567 1.00 96.94 275 VAL A C 1
ATOM 2220 O O . VAL A 1 275 ? 7.246 -7.174 3.626 1.00 96.94 275 VAL A O 1
ATOM 2223 N N . ASP A 1 276 ? 8.817 -7.694 2.105 1.00 96.88 276 ASP A N 1
ATOM 2224 C CA . ASP A 1 276 ? 9.318 -8.885 2.793 1.00 96.88 276 ASP A CA 1
ATOM 2225 C C . ASP A 1 276 ? 9.900 -8.508 4.169 1.00 96.88 276 ASP A C 1
ATOM 2227 O O . ASP A 1 276 ? 9.538 -9.118 5.177 1.00 96.88 276 ASP A O 1
ATOM 2231 N N . ALA A 1 277 ? 10.712 -7.447 4.249 1.00 96.12 277 ALA A N 1
ATOM 2232 C CA . ALA A 1 277 ? 11.282 -6.952 5.502 1.00 96.12 277 ALA A CA 1
ATOM 2233 C C . ALA A 1 277 ? 10.203 -6.493 6.496 1.00 96.12 277 ALA A C 1
ATOM 2235 O O . ALA A 1 277 ? 10.278 -6.832 7.679 1.00 96.12 277 ALA A O 1
ATOM 2236 N N . ILE A 1 278 ? 9.179 -5.763 6.029 1.00 94.94 278 ILE A N 1
ATOM 2237 C CA . ILE A 1 278 ? 8.029 -5.361 6.855 1.00 94.94 278 ILE A CA 1
ATOM 2238 C C . ILE A 1 278 ? 7.322 -6.603 7.406 1.00 94.94 278 ILE A C 1
ATOM 2240 O O . ILE A 1 278 ? 7.029 -6.659 8.600 1.00 94.94 278 ILE A O 1
ATOM 2244 N N . GLY A 1 279 ? 7.065 -7.604 6.558 1.00 93.62 279 GLY A N 1
ATOM 2245 C CA . GLY A 1 279 ? 6.386 -8.839 6.948 1.00 93.62 279 GLY A CA 1
ATOM 2246 C C . GLY A 1 279 ? 7.172 -9.655 7.975 1.00 93.62 279 GLY A C 1
ATOM 2247 O O . GLY A 1 279 ? 6.620 -10.053 9.002 1.00 93.62 279 GLY A O 1
ATOM 2248 N N . GLU A 1 280 ? 8.466 -9.875 7.736 1.00 94.12 280 GLU A N 1
ATOM 2249 C CA . GLU A 1 280 ? 9.343 -10.606 8.658 1.00 94.12 280 GLU A CA 1
ATOM 2250 C C . GLU A 1 280 ? 9.476 -9.895 10.008 1.00 94.12 280 GLU A C 1
ATOM 2252 O O . GLU A 1 280 ? 9.400 -10.537 11.059 1.00 94.12 280 GLU A O 1
ATOM 2257 N N . HIS A 1 281 ? 9.638 -8.570 9.993 1.00 92.62 281 HIS A N 1
ATOM 2258 C CA . HIS A 1 281 ? 9.754 -7.785 11.215 1.00 92.62 281 HIS A CA 1
ATOM 2259 C C . HIS A 1 281 ? 8.431 -7.749 11.994 1.00 92.62 281 HIS A C 1
ATOM 2261 O O . HIS A 1 281 ? 8.429 -7.927 13.212 1.00 92.62 281 HIS A O 1
ATOM 2267 N N . ALA A 1 282 ? 7.297 -7.592 11.304 1.00 91.25 282 ALA A N 1
ATOM 2268 C CA . ALA A 1 282 ? 5.976 -7.644 11.924 1.00 91.25 282 ALA A CA 1
ATOM 2269 C C . ALA A 1 282 ? 5.713 -8.999 12.600 1.00 91.25 282 ALA A C 1
ATOM 2271 O O . ALA A 1 282 ? 5.220 -9.034 13.725 1.00 91.25 282 ALA A O 1
ATOM 2272 N N . GLU A 1 283 ? 6.080 -10.116 11.966 1.00 91.44 283 GLU A N 1
ATOM 2273 C CA . GLU A 1 283 ? 5.971 -11.446 12.583 1.00 91.44 283 GLU A CA 1
ATOM 2274 C C . GLU A 1 283 ? 6.906 -11.610 13.791 1.00 91.44 283 GLU A C 1
ATOM 2276 O O . GLU A 1 283 ? 6.533 -12.235 14.786 1.00 91.44 283 GLU A O 1
ATOM 2281 N N . ALA A 1 284 ? 8.109 -11.031 13.742 1.00 90.81 284 ALA A N 1
ATOM 2282 C CA . ALA A 1 284 ? 9.065 -11.102 14.842 1.00 90.81 284 ALA A CA 1
ATOM 2283 C C . ALA A 1 284 ? 8.606 -10.315 16.084 1.00 90.81 284 ALA A C 1
ATOM 2285 O O . ALA A 1 284 ? 8.677 -10.845 17.196 1.00 90.81 284 ALA A O 1
ATOM 2286 N N . GLU A 1 285 ? 8.123 -9.084 15.904 1.00 88.94 285 GLU A N 1
ATOM 2287 C CA . GLU A 1 285 ? 7.715 -8.203 17.009 1.00 88.94 285 GLU A CA 1
ATOM 2288 C C . GLU A 1 285 ? 6.279 -8.474 17.480 1.00 88.94 285 GLU A C 1
ATOM 2290 O O . GLU A 1 285 ? 5.997 -8.453 18.681 1.00 88.94 285 GLU A O 1
ATOM 2295 N N . HIS A 1 286 ? 5.372 -8.788 16.551 1.00 89.50 286 HIS A N 1
ATOM 2296 C CA . HIS A 1 286 ? 3.936 -8.878 16.814 1.00 89.50 286 HIS A CA 1
ATOM 2297 C C . HIS A 1 286 ? 3.326 -10.268 16.582 1.00 89.50 286 HIS A C 1
ATOM 2299 O O . HIS A 1 286 ? 2.102 -10.400 16.581 1.00 89.50 286 HIS A O 1
ATOM 2305 N N . GLY A 1 287 ? 4.126 -11.329 16.440 1.00 89.25 287 GLY A N 1
ATOM 2306 C CA . GLY A 1 287 ? 3.633 -12.673 16.098 1.00 89.25 287 GLY A CA 1
ATOM 2307 C C . GLY A 1 287 ? 2.460 -13.177 16.956 1.00 89.25 287 GLY A C 1
ATOM 2308 O O . GLY A 1 287 ? 1.489 -13.704 16.419 1.00 89.25 287 GLY A O 1
ATOM 2309 N N . ASN A 1 288 ? 2.482 -12.943 18.276 1.00 89.56 288 ASN A N 1
ATOM 2310 C CA . ASN A 1 288 ? 1.369 -13.331 19.160 1.00 89.56 288 ASN A CA 1
ATOM 2311 C C . ASN A 1 288 ? 0.083 -12.527 18.885 1.00 89.56 288 ASN A C 1
ATOM 2313 O O . ASN A 1 288 ? -1.013 -13.071 18.952 1.00 89.56 288 ASN A O 1
ATOM 2317 N N . GLU A 1 289 ? 0.206 -11.229 18.599 1.00 88.44 289 GLU A N 1
ATOM 2318 C CA . GLU A 1 289 ? -0.933 -10.351 18.298 1.00 88.44 289 GLU A CA 1
ATOM 2319 C C . GLU A 1 289 ? -1.495 -10.639 16.901 1.00 88.44 289 GLU A C 1
ATOM 2321 O O . GLU A 1 289 ? -2.702 -10.543 16.686 1.00 88.44 289 GLU A O 1
ATOM 2326 N N . LEU A 1 290 ? -0.634 -11.026 15.954 1.00 89.06 290 LEU A N 1
ATOM 2327 C CA . LEU A 1 290 ? -1.030 -11.496 14.629 1.00 89.06 290 LEU A CA 1
ATOM 2328 C C . LEU A 1 290 ? -1.772 -12.834 14.708 1.00 89.06 290 LEU A C 1
ATOM 2330 O O . LEU A 1 290 ? -2.760 -13.022 13.998 1.00 89.06 290 LEU A O 1
ATOM 2334 N N . GLU A 1 291 ? -1.323 -13.758 15.561 1.00 87.88 291 GLU A N 1
ATOM 2335 C CA . GLU A 1 291 ? -2.019 -15.023 15.817 1.00 87.88 291 GLU A CA 1
ATOM 2336 C C . GLU A 1 291 ? -3.391 -14.780 16.464 1.00 87.88 291 GLU A C 1
ATOM 2338 O O . GLU A 1 291 ? -4.385 -15.271 15.933 1.00 87.88 291 GLU A O 1
ATOM 2343 N N . ASP A 1 292 ? -3.479 -13.932 17.499 1.00 85.56 292 ASP A N 1
ATOM 2344 C CA . ASP A 1 292 ? -4.758 -13.524 18.113 1.00 85.56 292 ASP A CA 1
ATOM 2345 C C . ASP A 1 292 ? -5.706 -12.881 17.085 1.00 85.56 292 ASP A C 1
ATOM 2347 O O . ASP A 1 292 ? -6.876 -13.258 16.970 1.00 85.56 292 ASP A O 1
ATOM 2351 N N . TYR A 1 293 ? -5.194 -11.969 16.248 1.00 85.94 293 TYR A N 1
ATOM 2352 C CA . TYR A 1 293 ? -5.983 -11.377 15.169 1.00 85.94 293 TYR A CA 1
ATOM 2353 C C . TYR A 1 293 ? -6.519 -12.454 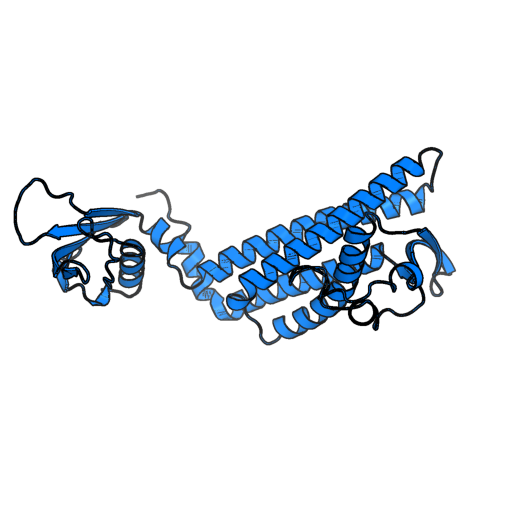14.221 1.00 85.94 293 TYR A C 1
ATOM 2355 O O . TYR A 1 293 ? -7.723 -12.487 13.961 1.00 85.94 293 TYR A O 1
ATOM 2363 N N . ARG A 1 294 ? -5.659 -13.365 13.743 1.00 85.38 294 ARG A N 1
ATOM 2364 C CA . ARG A 1 294 ? -6.046 -14.470 12.850 1.00 85.38 294 ARG A CA 1
ATOM 2365 C C . ARG A 1 294 ? -7.129 -15.332 13.490 1.00 85.38 294 ARG A C 1
ATOM 2367 O O . ARG A 1 294 ? -8.170 -15.522 12.866 1.00 85.38 294 ARG A O 1
ATOM 2374 N N . GLU A 1 295 ? -6.933 -15.775 14.731 1.00 82.62 295 GLU A N 1
ATOM 2375 C CA . GLU A 1 295 ? -7.899 -16.587 15.478 1.00 82.62 295 GLU A CA 1
ATOM 2376 C C . GLU A 1 295 ? -9.247 -15.873 15.635 1.00 82.62 295 GLU A C 1
ATOM 2378 O O . GLU A 1 295 ? -10.292 -16.465 15.346 1.00 82.62 295 GLU A O 1
ATOM 2383 N N . SER A 1 296 ? -9.228 -14.583 15.987 1.00 73.94 296 SER A N 1
ATOM 2384 C CA . SER A 1 296 ? -10.429 -13.756 16.169 1.00 73.94 296 SER A CA 1
ATOM 2385 C C . SER A 1 296 ? -11.228 -13.524 14.876 1.00 73.94 296 SER A C 1
ATOM 2387 O O . SER A 1 296 ? -12.428 -13.245 14.922 1.00 73.94 296 SER A O 1
ATOM 2389 N N . VAL A 1 297 ? -10.580 -13.659 13.715 1.00 67.75 297 VAL A N 1
ATOM 2390 C CA . VAL A 1 297 ? -11.180 -13.540 12.377 1.00 67.75 297 VAL A CA 1
ATOM 2391 C C . VAL A 1 297 ? -11.745 -14.888 11.905 1.00 67.75 297 VAL A C 1
ATOM 2393 O O . VAL A 1 297 ? -12.730 -14.909 11.168 1.00 67.75 297 VAL A O 1
ATOM 2396 N N . THR A 1 298 ? -11.174 -16.015 12.344 1.00 65.19 298 THR A N 1
ATOM 2397 C CA . THR A 1 298 ? -11.626 -17.388 12.027 1.00 65.19 298 THR A CA 1
ATOM 2398 C C . THR A 1 298 ? -12.742 -17.911 12.936 1.00 65.19 298 THR A C 1
ATOM 2400 O O . THR A 1 298 ? -12.765 -19.096 13.253 1.00 65.19 298 THR A O 1
ATOM 2403 N N . TYR A 1 299 ? -13.708 -17.080 13.345 1.00 55.41 299 TYR A N 1
ATOM 2404 C CA . TYR A 1 299 ? -14.851 -17.584 14.117 1.00 55.41 299 TYR A CA 1
ATOM 2405 C C . TYR A 1 299 ? -15.595 -18.676 13.329 1.00 55.41 299 TYR A C 1
ATOM 2407 O O . TYR A 1 299 ? -16.320 -18.407 12.366 1.00 55.41 299 TYR A O 1
ATOM 2415 N N . ASP A 1 300 ? -15.390 -19.928 13.748 1.00 44.91 300 ASP A N 1
ATOM 2416 C CA . ASP A 1 300 ? -16.088 -21.087 13.220 1.00 44.91 300 ASP A CA 1
ATOM 2417 C C . ASP A 1 300 ? -17.589 -20.832 13.327 1.00 44.91 300 ASP A C 1
ATOM 2419 O O . ASP A 1 300 ? -18.132 -20.499 14.383 1.00 44.91 300 ASP A O 1
ATOM 2423 N N . THR A 1 301 ? -18.286 -21.037 12.215 1.00 40.34 301 THR A N 1
ATOM 2424 C CA . THR A 1 301 ? -19.742 -20.894 12.096 1.00 40.34 301 THR A CA 1
ATOM 2425 C C . THR A 1 301 ? -20.506 -21.988 12.864 1.00 40.34 301 THR A C 1
ATOM 2427 O O . THR A 1 301 ? -21.693 -22.206 12.625 1.00 40.34 301 THR A O 1
ATOM 2430 N N . GLU A 1 302 ? -19.844 -22.694 13.781 1.00 40.12 302 GLU A N 1
ATOM 2431 C CA . GLU A 1 302 ? -20.356 -23.858 14.491 1.00 40.12 302 GLU A CA 1
ATOM 2432 C C . GLU A 1 302 ? -20.239 -23.691 16.013 1.00 40.12 302 GLU A C 1
ATOM 2434 O O . GLU A 1 302 ? -19.286 -24.157 16.639 1.00 40.12 302 GLU A O 1
ATOM 2439 N N . ARG A 1 303 ? -21.274 -23.100 16.625 1.00 34.53 303 ARG A N 1
ATOM 2440 C CA . ARG A 1 303 ? -21.987 -23.685 17.778 1.00 34.53 303 ARG A CA 1
ATOM 2441 C C . ARG A 1 303 ? -23.254 -22.922 18.134 1.00 34.53 303 ARG A C 1
ATOM 2443 O O . ARG A 1 303 ? -23.185 -21.682 18.261 1.00 34.53 303 ARG A O 1
#

Secondary structure (DSSP, 8-state):
--HHHHHHHHHHTTT-B-TTT--B----GGGPEEEETTEEEEEEE-TTT--EEEEEEEEETTEEEEEEEESS--TTS--EEEEEEHHHHHHHH-TTHHHHHHHHHHHHHHHHHHHHHHHHHHHHHHHHHH---TTHHHHHHHHHHHHHHHHHHHHHHHHHHHHHGGGS--STHHHHHHHHHHHHHHHHHHHHHHHHHHSS--EEEEEEE-TTT--EEEEEEEEHHHHTT----TTTS-TTS-SS-HHHHHTT--SSEEEHHHHHHHHHHHHHHHHHHHHHHHHHHHHHHHHHHHHHH---S--